Protein AF-A0A7S3RNH1-F1 (afdb_monomer)

Mean predicted aligned error: 10.29 Å

Structure (mmCIF, N/CA/C/O backbone):
data_AF-A0A7S3RNH1-F1
#
_entry.id   AF-A0A7S3RNH1-F1
#
loop_
_atom_site.group_PDB
_atom_site.id
_atom_site.type_symbol
_atom_site.label_atom_id
_atom_site.label_alt_id
_atom_site.label_comp_id
_atom_site.label_asym_id
_atom_site.label_entity_id
_atom_site.label_seq_id
_atom_site.pdbx_PDB_ins_code
_atom_site.Cartn_x
_atom_site.Cartn_y
_atom_site.Cartn_z
_atom_site.occupancy
_atom_site.B_iso_or_equiv
_atom_site.auth_seq_id
_atom_site.auth_comp_id
_atom_site.auth_asym_id
_atom_site.auth_atom_id
_atom_site.pdbx_PDB_model_num
ATOM 1 N N . ALA A 1 1 ? -15.243 2.888 -10.557 1.00 83.31 1 ALA A N 1
ATOM 2 C CA . ALA A 1 1 ? -14.063 2.000 -10.428 1.00 83.31 1 ALA A CA 1
ATOM 3 C C . ALA A 1 1 ? -13.113 2.098 -11.630 1.00 83.31 1 ALA A C 1
ATOM 5 O O . ALA A 1 1 ? -11.976 2.512 -11.441 1.00 83.31 1 ALA A O 1
ATOM 6 N N . LEU A 1 2 ? -13.559 1.794 -12.858 1.00 91.88 2 LEU A N 1
ATOM 7 C CA . LEU A 1 2 ? -12.705 1.802 -14.063 1.00 91.88 2 LEU A CA 1
ATOM 8 C C . LEU A 1 2 ? -12.010 3.148 -14.337 1.00 91.88 2 LEU A C 1
ATOM 10 O O . LEU A 1 2 ? -10.800 3.167 -14.525 1.00 91.88 2 LEU A O 1
ATOM 14 N N . ALA A 1 3 ? -12.739 4.269 -14.277 1.00 93.88 3 ALA A N 1
ATOM 15 C CA . ALA A 1 3 ? -12.164 5.601 -14.511 1.00 93.88 3 ALA A CA 1
ATOM 16 C C . ALA A 1 3 ? -11.023 5.945 -13.532 1.00 93.88 3 ALA A C 1
ATOM 18 O O . ALA A 1 3 ? -9.974 6.426 -13.947 1.00 93.88 3 ALA A O 1
ATOM 19 N N . ALA A 1 4 ? -11.189 5.626 -12.244 1.00 90.69 4 ALA A N 1
ATOM 20 C CA . ALA A 1 4 ? -10.158 5.853 -11.230 1.00 90.69 4 ALA A CA 1
ATOM 21 C C . ALA A 1 4 ? -8.907 4.992 -11.471 1.00 90.69 4 ALA A C 1
ATOM 23 O O . ALA A 1 4 ? -7.786 5.460 -11.300 1.00 90.69 4 ALA A O 1
ATOM 24 N N . ARG A 1 5 ? -9.081 3.735 -11.901 1.00 90.50 5 ARG A N 1
ATOM 25 C CA . ARG A 1 5 ? -7.961 2.847 -12.258 1.00 90.50 5 ARG A CA 1
ATOM 26 C C . ARG A 1 5 ? -7.246 3.311 -13.525 1.00 90.50 5 ARG A C 1
ATOM 28 O O . ARG A 1 5 ? -6.020 3.289 -13.560 1.00 90.50 5 ARG A O 1
ATOM 35 N N . ALA A 1 6 ? -7.992 3.777 -14.525 1.00 92.69 6 ALA A N 1
ATOM 36 C CA . ALA A 1 6 ? -7.418 4.355 -15.735 1.00 92.69 6 ALA A CA 1
ATOM 37 C C . ALA A 1 6 ? -6.560 5.583 -15.399 1.00 92.69 6 ALA A C 1
ATOM 39 O O . ALA A 1 6 ? -5.391 5.631 -15.783 1.00 92.69 6 ALA A O 1
ATOM 40 N N . LEU A 1 7 ? -7.092 6.513 -14.599 1.00 93.94 7 LEU A N 1
ATOM 41 C CA . LEU A 1 7 ? -6.356 7.694 -14.147 1.00 93.94 7 LEU A CA 1
ATOM 42 C C . LEU A 1 7 ? -5.090 7.316 -13.365 1.00 93.94 7 LEU A C 1
ATOM 44 O O . LEU A 1 7 ? -4.014 7.820 -13.673 1.00 93.94 7 LEU A O 1
ATOM 48 N N . GLN A 1 8 ? -5.193 6.372 -12.426 1.00 90.94 8 GLN A N 1
ATOM 49 C CA . GLN A 1 8 ? -4.045 5.900 -11.649 1.00 90.94 8 GLN A CA 1
ATOM 50 C C . GLN A 1 8 ? -2.964 5.258 -12.534 1.00 90.94 8 GLN A C 1
ATOM 52 O O . GLN A 1 8 ? -1.774 5.496 -12.342 1.00 90.94 8 GLN A O 1
ATOM 57 N N . SER A 1 9 ? -3.357 4.463 -13.533 1.00 89.69 9 SER A N 1
ATOM 58 C CA . SER A 1 9 ? -2.395 3.858 -14.463 1.00 89.69 9 SER A CA 1
ATOM 59 C C . SER A 1 9 ? -1.675 4.908 -15.318 1.00 89.69 9 SER A C 1
ATOM 61 O O . SER A 1 9 ? -0.465 4.808 -15.527 1.00 89.69 9 SER A O 1
ATOM 63 N N . ALA A 1 10 ? -2.389 5.954 -15.752 1.00 91.62 10 ALA A N 1
ATOM 64 C CA . ALA A 1 10 ? -1.807 7.073 -16.484 1.00 91.62 10 ALA A CA 1
ATOM 65 C C . ALA A 1 10 ? -0.836 7.877 -15.605 1.00 91.62 10 ALA A C 1
ATOM 67 O O . ALA A 1 10 ? 0.261 8.210 -16.054 1.00 91.62 10 ALA A O 1
ATOM 68 N N . GLN A 1 11 ? -1.204 8.121 -14.344 1.00 91.50 11 GLN A N 1
ATOM 69 C CA . GLN A 1 11 ? -0.341 8.752 -13.347 1.00 91.50 11 GLN A CA 1
ATOM 70 C C . GLN A 1 11 ? 0.971 7.970 -13.177 1.00 91.50 11 GLN A C 1
ATOM 72 O O . GLN A 1 11 ? 2.046 8.552 -13.297 1.00 91.50 11 GLN A O 1
ATOM 77 N N . PHE A 1 12 ? 0.914 6.646 -12.996 1.00 90.50 12 PHE A N 1
ATOM 78 C CA . PHE A 1 12 ? 2.125 5.831 -12.834 1.00 90.50 12 PHE A CA 1
ATOM 79 C C . PHE A 1 12 ? 3.042 5.861 -14.062 1.00 90.50 12 PHE A C 1
ATOM 81 O O . PHE A 1 12 ? 4.264 5.897 -13.905 1.00 90.50 12 PHE A O 1
ATOM 88 N N . ALA A 1 13 ? 2.480 5.873 -15.274 1.00 89.50 13 ALA A N 1
ATOM 89 C CA . ALA A 1 13 ? 3.262 5.996 -16.505 1.00 89.50 13 ALA A CA 1
ATOM 90 C C . ALA A 1 13 ? 3.926 7.381 -16.630 1.00 89.50 13 ALA A C 1
ATOM 92 O O . ALA A 1 13 ? 5.080 7.493 -17.054 1.00 89.50 13 ALA A O 1
ATOM 93 N N . PHE A 1 14 ? 3.214 8.440 -16.237 1.00 90.38 14 PHE A N 1
ATOM 94 C CA . PHE A 1 14 ? 3.744 9.800 -16.219 1.00 90.38 14 PHE A CA 1
ATOM 95 C C . PHE A 1 14 ? 4.872 9.952 -15.190 1.00 90.38 14 PHE A C 1
ATOM 97 O O . PHE A 1 14 ? 5.961 10.410 -15.537 1.00 90.38 14 PHE A O 1
ATOM 104 N N . GLU A 1 15 ? 4.653 9.504 -13.955 1.00 89.62 15 GLU A N 1
ATOM 105 C CA . GLU A 1 15 ? 5.660 9.512 -12.891 1.00 89.62 15 GLU A CA 1
ATOM 106 C C . GLU A 1 15 ? 6.911 8.734 -13.297 1.00 89.62 15 GLU A C 1
ATOM 108 O O . GLU A 1 15 ? 8.024 9.231 -13.138 1.00 89.62 15 GLU A O 1
ATOM 113 N N . GLU A 1 16 ? 6.748 7.541 -13.877 1.00 89.62 16 GLU A N 1
ATOM 114 C CA . GLU A 1 16 ? 7.873 6.751 -14.374 1.00 89.62 16 GLU A CA 1
ATOM 115 C C . GLU A 1 16 ? 8.703 7.551 -15.386 1.00 89.62 16 GLU A C 1
ATOM 117 O O . GLU A 1 16 ? 9.929 7.617 -15.266 1.00 89.62 16 GLU A O 1
ATOM 122 N N . ARG A 1 17 ? 8.050 8.196 -16.361 1.00 89.69 17 ARG A N 1
ATOM 123 C CA . ARG A 1 17 ? 8.731 9.002 -17.382 1.00 89.69 17 ARG A CA 1
ATOM 124 C C . ARG A 1 17 ? 9.494 10.178 -16.769 1.00 89.69 17 ARG A C 1
ATOM 126 O O . ARG A 1 17 ? 10.625 10.443 -17.173 1.00 89.69 17 ARG A O 1
ATOM 133 N N . TYR A 1 18 ? 8.898 10.885 -15.814 1.00 88.44 18 TYR A N 1
ATOM 134 C CA . TYR A 1 18 ? 9.500 12.074 -15.203 1.00 88.44 18 TYR A CA 1
ATOM 135 C C . TYR A 1 18 ? 10.620 11.728 -14.216 1.00 88.44 18 TYR A C 1
ATOM 137 O O . TYR A 1 18 ? 11.640 12.421 -14.189 1.00 88.44 18 TYR A O 1
ATOM 145 N N . MET A 1 19 ? 10.479 10.635 -13.461 1.00 88.81 19 MET A N 1
ATOM 146 C CA . MET A 1 19 ? 11.536 10.134 -12.581 1.00 88.81 19 MET A CA 1
ATOM 147 C C . MET A 1 19 ? 12.725 9.597 -13.385 1.00 88.81 19 MET A C 1
ATOM 149 O O . MET A 1 19 ? 13.868 9.894 -13.048 1.00 88.81 19 MET A O 1
ATOM 153 N N . LYS A 1 20 ? 12.485 8.882 -14.496 1.00 87.75 20 LYS A N 1
ATOM 154 C CA . LYS A 1 20 ? 13.560 8.451 -15.411 1.00 87.75 20 LYS A CA 1
ATOM 155 C C . LYS A 1 20 ? 14.275 9.625 -16.080 1.00 87.75 20 LYS A C 1
ATOM 157 O O . LYS A 1 20 ? 15.467 9.532 -16.344 1.00 87.75 20 LYS A O 1
ATOM 162 N N . ALA A 1 21 ? 13.575 10.737 -16.305 1.00 89.31 21 ALA A N 1
ATOM 163 C CA . ALA A 1 21 ? 14.164 11.988 -16.780 1.00 89.31 21 ALA A CA 1
ATOM 164 C C . ALA A 1 21 ? 14.925 12.772 -15.686 1.00 89.31 21 ALA A C 1
ATOM 166 O O . ALA A 1 21 ? 15.380 13.883 -15.947 1.00 89.31 21 ALA A O 1
ATOM 167 N N . GLY A 1 22 ? 15.041 12.236 -14.463 1.00 85.50 22 GLY A N 1
ATOM 168 C CA . GLY A 1 22 ? 15.803 12.844 -13.369 1.00 85.50 22 GLY A CA 1
ATOM 169 C C . GLY A 1 22 ? 15.158 14.086 -12.751 1.00 85.50 22 GLY A C 1
ATOM 170 O O . GLY A 1 22 ? 15.845 14.850 -12.080 1.00 85.50 22 GLY A O 1
ATOM 171 N N . ARG A 1 23 ? 13.856 14.322 -12.975 1.00 85.06 23 ARG A N 1
ATOM 172 C CA . ARG A 1 23 ? 13.195 15.565 -12.535 1.00 85.06 23 ARG A CA 1
ATOM 173 C C . ARG A 1 23 ? 12.891 15.588 -11.039 1.00 85.06 23 ARG A C 1
ATOM 175 O O . ARG A 1 23 ? 12.958 16.655 -10.441 1.00 85.06 23 ARG A O 1
ATOM 182 N N . PHE A 1 24 ? 12.588 14.434 -10.442 1.00 85.50 24 PHE A N 1
ATOM 183 C CA . PHE A 1 24 ? 12.253 14.304 -9.019 1.00 85.50 24 PHE A CA 1
ATOM 184 C C . PHE A 1 24 ? 12.765 12.972 -8.458 1.00 85.50 24 PHE A C 1
ATOM 186 O O . PHE A 1 24 ? 12.812 11.970 -9.175 1.00 85.50 24 PHE A O 1
ATOM 193 N N . SER A 1 25 ? 13.138 12.951 -7.174 1.00 88.94 25 SER A N 1
ATOM 194 C CA . SER A 1 25 ? 13.462 11.707 -6.465 1.00 88.94 25 SER A CA 1
ATOM 195 C C . SER A 1 25 ? 12.178 11.002 -5.997 1.00 88.94 25 SER A C 1
ATOM 197 O O . SER A 1 25 ? 11.199 11.686 -5.689 1.00 88.94 25 SER A O 1
ATOM 199 N N . PRO A 1 26 ? 12.166 9.658 -5.869 1.00 87.25 26 PRO A N 1
ATOM 200 C CA . PRO A 1 26 ? 10.986 8.922 -5.401 1.00 87.25 26 PRO A CA 1
ATOM 201 C C . PRO A 1 26 ? 10.448 9.412 -4.049 1.00 87.25 26 PRO A C 1
ATOM 203 O O . PRO A 1 26 ? 9.241 9.466 -3.844 1.00 87.25 26 PRO A O 1
ATOM 206 N N . LEU A 1 27 ? 11.341 9.804 -3.133 1.00 90.50 27 LEU A N 1
ATOM 207 C CA . LEU A 1 27 ? 10.959 10.291 -1.806 1.00 90.50 27 LEU A CA 1
ATOM 208 C C . LEU A 1 27 ? 10.346 11.701 -1.852 1.00 90.50 27 LEU A C 1
ATOM 210 O O . LEU A 1 27 ? 9.390 11.977 -1.134 1.00 90.50 27 LEU A O 1
ATOM 214 N N . LEU A 1 28 ? 10.879 12.589 -2.698 1.00 91.25 28 LEU A N 1
ATOM 215 C CA . LEU A 1 28 ? 10.324 13.933 -2.868 1.00 91.25 28 LEU A CA 1
ATOM 216 C C . LEU A 1 28 ? 8.949 13.877 -3.542 1.00 91.25 28 LEU A C 1
ATOM 218 O O . LEU A 1 28 ? 8.032 14.564 -3.101 1.00 91.25 28 LEU A O 1
ATOM 222 N N . GLN A 1 29 ? 8.807 13.038 -4.572 1.00 90.88 29 GLN A N 1
ATOM 223 C CA . GLN A 1 29 ? 7.555 12.853 -5.304 1.00 90.88 29 GLN A CA 1
ATOM 224 C C . GLN A 1 29 ? 6.435 12.377 -4.371 1.00 90.88 29 GLN A C 1
ATOM 226 O O . GLN A 1 29 ? 5.415 13.051 -4.246 1.00 90.88 29 GLN A O 1
ATOM 231 N N . VAL A 1 30 ? 6.654 11.268 -3.652 1.00 91.38 30 VAL A N 1
ATOM 232 C CA . VAL A 1 30 ? 5.641 10.714 -2.740 1.00 91.38 30 VAL A CA 1
ATOM 233 C C . VAL A 1 30 ? 5.310 11.666 -1.589 1.00 91.38 30 VAL A C 1
ATOM 235 O O . VAL A 1 30 ? 4.165 11.734 -1.153 1.00 91.38 30 VAL A O 1
ATOM 238 N N . GLY A 1 31 ? 6.300 12.417 -1.093 1.00 91.62 31 GLY A N 1
ATOM 239 C CA . GLY A 1 31 ? 6.088 13.394 -0.029 1.00 91.62 31 GLY A CA 1
ATOM 240 C C . GLY A 1 31 ? 5.219 14.563 -0.489 1.00 91.62 31 GLY A C 1
ATOM 241 O O . GLY A 1 31 ? 4.309 14.969 0.230 1.00 91.62 31 GLY A O 1
ATOM 242 N N . ALA A 1 32 ? 5.467 15.076 -1.698 1.00 92.25 32 ALA A N 1
ATOM 243 C CA . ALA A 1 32 ? 4.670 16.149 -2.284 1.00 92.25 32 ALA A CA 1
ATOM 244 C C . ALA A 1 32 ? 3.230 15.697 -2.575 1.00 92.25 32 ALA A C 1
ATOM 246 O O . ALA A 1 32 ? 2.292 16.407 -2.218 1.00 92.25 32 ALA A O 1
ATOM 247 N N . GLU A 1 33 ? 3.053 14.509 -3.159 1.00 92.31 33 GLU A N 1
ATOM 248 C CA . GLU A 1 33 ? 1.733 13.905 -3.383 1.00 92.31 33 GLU A CA 1
ATOM 249 C C . GLU A 1 33 ? 0.978 13.733 -2.067 1.00 92.31 33 GLU A C 1
ATOM 251 O O . GLU A 1 33 ? -0.106 14.290 -1.912 1.00 92.31 33 GLU A O 1
ATOM 256 N N . GLY A 1 34 ? 1.593 13.077 -1.079 1.00 92.31 34 GLY A N 1
ATOM 257 C CA . GLY A 1 34 ? 0.969 12.856 0.221 1.00 92.31 34 GLY A CA 1
ATOM 258 C C . GLY A 1 34 ? 0.598 14.157 0.936 1.00 92.31 34 GLY A C 1
ATOM 259 O O . GLY A 1 34 ? -0.450 14.223 1.578 1.00 92.31 34 GLY A O 1
ATOM 260 N N . ALA A 1 35 ? 1.403 15.216 0.804 1.00 94.12 35 ALA A N 1
ATOM 261 C CA . ALA A 1 35 ? 1.098 16.523 1.383 1.00 94.12 35 ALA A CA 1
ATOM 262 C C . ALA A 1 35 ? -0.101 17.200 0.697 1.00 94.12 35 ALA A C 1
ATOM 264 O O . ALA A 1 35 ? -0.998 17.695 1.382 1.00 94.12 35 ALA A O 1
ATOM 265 N N . ILE A 1 36 ? -0.140 17.198 -0.639 1.00 95.19 36 ILE A N 1
ATOM 266 C CA . ILE A 1 36 ? -1.247 17.776 -1.413 1.00 95.19 36 ILE A CA 1
ATOM 267 C C . ILE A 1 36 ? -2.536 16.987 -1.166 1.00 95.19 36 ILE A C 1
ATOM 269 O O . ILE A 1 36 ? -3.573 17.584 -0.892 1.00 95.19 36 ILE A O 1
ATOM 273 N N . GLU A 1 37 ? -2.476 15.657 -1.203 1.00 93.69 37 GLU A N 1
ATOM 274 C CA . GLU A 1 37 ? -3.615 14.777 -0.933 1.00 93.69 37 GLU A CA 1
ATOM 275 C C . GLU A 1 37 ? -4.140 14.960 0.491 1.00 93.69 37 GLU A C 1
ATOM 277 O O . GLU A 1 37 ? -5.347 15.083 0.688 1.00 93.69 37 GLU A O 1
ATOM 282 N N . SER A 1 38 ? -3.251 15.063 1.482 1.00 93.75 38 SER A N 1
ATOM 283 C CA . SER A 1 38 ? -3.648 15.339 2.867 1.00 93.75 38 SER A CA 1
ATOM 284 C C . SER A 1 38 ? -4.323 16.705 2.997 1.00 93.75 38 SER A C 1
ATOM 286 O O . SER A 1 38 ? -5.338 16.819 3.683 1.00 93.75 38 SER A O 1
ATOM 288 N N . ALA A 1 39 ? -3.810 17.733 2.313 1.00 96.25 39 ALA A N 1
ATOM 289 C CA . ALA A 1 39 ? -4.419 19.060 2.299 1.00 96.25 39 ALA A CA 1
ATOM 290 C C . ALA A 1 39 ? -5.804 19.048 1.631 1.00 96.25 39 ALA A C 1
ATOM 292 O O . ALA A 1 39 ? -6.745 19.632 2.164 1.00 96.25 39 ALA A O 1
ATOM 293 N N . LEU A 1 40 ? -5.956 18.343 0.506 1.00 95.69 40 LEU A N 1
ATOM 294 C CA . LEU A 1 40 ? -7.244 18.163 -0.170 1.00 95.69 40 LEU A CA 1
ATOM 295 C C . LEU A 1 40 ? -8.234 17.384 0.704 1.00 95.69 40 LEU A C 1
ATOM 297 O O . LEU A 1 40 ? -9.396 17.773 0.816 1.00 95.69 40 LEU A O 1
ATOM 301 N N . CYS A 1 41 ? -7.781 16.326 1.375 1.00 94.44 41 CYS A N 1
ATOM 302 C CA . CYS A 1 41 ? -8.604 15.588 2.326 1.00 94.44 41 CYS A CA 1
ATOM 303 C C . CYS A 1 41 ? -9.067 16.486 3.479 1.00 94.44 41 CYS A C 1
ATOM 305 O O . CYS A 1 41 ? -10.257 16.512 3.788 1.00 94.44 41 CYS A O 1
ATOM 307 N N . ALA A 1 42 ? -8.161 17.268 4.068 1.00 93.75 42 ALA A N 1
ATOM 308 C CA . ALA A 1 42 ? -8.472 18.157 5.183 1.00 93.75 42 ALA A CA 1
ATOM 309 C C . ALA A 1 42 ? -9.393 19.325 4.797 1.00 93.75 42 ALA A C 1
ATOM 311 O O . ALA A 1 42 ? -10.283 19.678 5.566 1.00 93.75 42 ALA A O 1
ATOM 312 N N . ALA A 1 43 ? -9.193 19.923 3.620 1.00 94.88 43 ALA A N 1
ATOM 313 C CA . ALA A 1 43 ? -9.910 21.125 3.198 1.00 94.88 43 ALA A CA 1
ATOM 314 C C . ALA A 1 43 ? -11.225 20.840 2.458 1.00 94.88 43 ALA A C 1
ATOM 316 O O . ALA A 1 43 ? -12.115 21.688 2.465 1.00 94.88 43 ALA A O 1
ATOM 317 N N . LEU A 1 44 ? -11.351 19.682 1.803 1.00 95.31 44 LEU A N 1
ATOM 318 C CA . LEU A 1 44 ? -12.502 19.363 0.956 1.00 95.31 44 LEU A CA 1
ATOM 319 C C . LEU A 1 44 ? -13.250 18.120 1.431 1.00 95.31 44 LEU A C 1
ATOM 321 O O . LEU A 1 44 ? -14.452 18.192 1.674 1.00 95.31 44 LEU A O 1
ATOM 325 N N . VAL A 1 45 ? -12.557 16.987 1.571 1.00 94.00 45 VAL A N 1
ATOM 326 C CA . VAL A 1 45 ? -13.217 15.696 1.833 1.00 94.00 45 VAL A CA 1
ATOM 327 C C . VAL A 1 45 ? -13.817 15.651 3.236 1.00 94.00 45 VAL A C 1
ATOM 329 O O . VAL A 1 45 ? -14.996 15.335 3.372 1.00 94.00 45 VAL A O 1
ATOM 332 N N . LEU A 1 46 ? -13.045 16.001 4.268 1.00 92.94 46 LEU A N 1
ATOM 333 C CA . LEU A 1 46 ? -13.518 15.955 5.653 1.00 92.94 46 LEU A CA 1
ATOM 334 C C . LEU A 1 46 ? -14.660 16.953 5.922 1.00 92.94 46 LEU A C 1
ATOM 336 O O . LEU A 1 46 ? -15.668 16.534 6.490 1.00 92.94 46 LEU A O 1
ATOM 340 N N . PRO A 1 47 ? -14.599 18.227 5.481 1.00 91.94 47 PRO A N 1
ATOM 341 C CA . PRO A 1 47 ? -15.723 19.149 5.639 1.00 91.94 47 PRO A CA 1
ATOM 342 C C . PRO A 1 47 ? -16.980 18.687 4.902 1.00 91.94 47 PRO A C 1
ATOM 344 O O . PRO A 1 47 ? -18.083 18.811 5.430 1.00 91.94 47 PRO A O 1
ATOM 347 N N . LEU A 1 48 ? -16.826 18.123 3.700 1.00 93.44 48 LEU A N 1
ATOM 348 C CA . LEU A 1 48 ? -17.951 17.591 2.941 1.00 93.44 48 LEU A CA 1
ATOM 349 C C . LEU A 1 48 ? -18.585 16.384 3.647 1.00 93.44 48 LEU A C 1
ATOM 351 O O . LEU A 1 48 ? -19.805 16.335 3.786 1.00 93.44 48 LEU A O 1
ATOM 355 N N . ALA A 1 49 ? -17.772 15.445 4.139 1.00 92.06 49 ALA A N 1
ATOM 356 C CA . ALA A 1 49 ? -18.245 14.288 4.902 1.00 92.06 49 ALA A CA 1
ATOM 357 C C . ALA A 1 49 ? -18.952 14.703 6.206 1.00 92.06 49 ALA A C 1
ATOM 359 O O . ALA A 1 49 ? -19.938 14.091 6.611 1.00 92.06 49 ALA A O 1
ATOM 360 N N . HIS A 1 50 ? -18.506 15.793 6.825 1.00 90.94 50 HIS A N 1
ATOM 361 C CA . HIS A 1 50 ? -19.138 16.344 8.016 1.00 90.94 50 HIS A CA 1
ATOM 362 C C . HIS A 1 50 ? -20.486 17.031 7.741 1.00 90.94 50 HIS A C 1
ATOM 364 O O . HIS A 1 50 ? -21.368 17.050 8.600 1.00 90.94 50 HIS A O 1
AT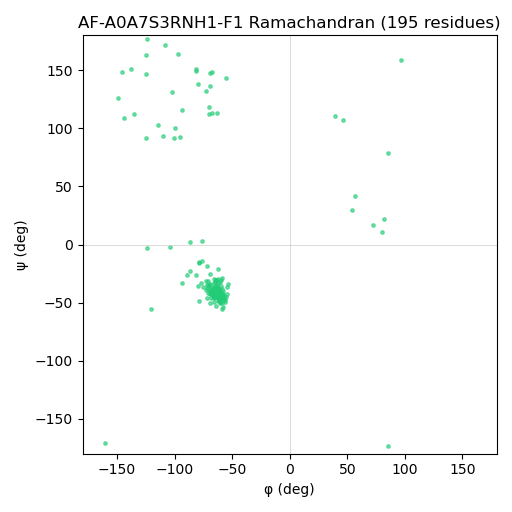OM 370 N N . ALA A 1 51 ? -20.648 17.629 6.558 1.00 90.25 51 ALA A N 1
ATOM 371 C CA . ALA A 1 51 ? -21.868 18.334 6.167 1.00 90.25 51 ALA A CA 1
ATOM 372 C C . ALA A 1 51 ? -22.972 17.395 5.653 1.00 90.25 51 ALA A C 1
ATOM 374 O O . ALA A 1 51 ? -24.153 17.735 5.725 1.00 90.25 51 ALA A O 1
ATOM 375 N N . LEU A 1 52 ? -22.598 16.234 5.111 1.00 91.62 52 LEU A N 1
ATOM 376 C CA . LEU A 1 52 ? -23.544 15.269 4.560 1.00 91.62 52 LEU A CA 1
ATOM 377 C C . LEU A 1 52 ? -24.199 14.429 5.665 1.00 91.62 52 LEU A C 1
ATOM 379 O O . LEU A 1 52 ? -23.499 13.975 6.570 1.00 91.62 52 LEU A O 1
ATOM 383 N N . PRO A 1 53 ? -25.518 14.169 5.579 1.00 90.94 53 PRO A N 1
ATOM 384 C CA . PRO A 1 53 ? -26.206 13.330 6.547 1.00 90.94 53 PRO A CA 1
ATOM 385 C C . PRO A 1 53 ? -25.769 11.869 6.415 1.00 90.94 53 PRO A C 1
ATOM 387 O O . PRO A 1 53 ? -25.672 11.337 5.308 1.00 90.94 53 PRO A O 1
ATOM 390 N N . GLY A 1 54 ? -25.535 11.210 7.546 1.00 88.75 54 GLY A N 1
ATOM 391 C CA . GLY A 1 54 ? -25.081 9.821 7.579 1.00 88.75 54 GLY A CA 1
ATOM 392 C C . GLY A 1 54 ? -25.327 9.131 8.918 1.00 88.75 54 GLY A C 1
ATOM 393 O O . GLY A 1 54 ? -26.047 9.638 9.780 1.00 88.75 54 GLY A O 1
ATOM 394 N N . SER A 1 55 ? -24.764 7.932 9.059 1.00 83.75 55 SER A N 1
ATOM 395 C CA . SER A 1 55 ? -24.991 7.040 10.200 1.00 83.75 55 SER A CA 1
ATOM 396 C C . SER A 1 55 ? -24.198 7.401 11.456 1.00 83.75 55 SER A C 1
ATOM 398 O O . SER A 1 55 ? -24.523 6.892 12.525 1.00 83.75 55 SER A O 1
ATOM 400 N N . ASP A 1 56 ? -23.179 8.255 11.351 1.00 79.94 56 ASP A N 1
ATOM 401 C CA . ASP A 1 56 ? -22.322 8.642 12.470 1.00 79.94 56 ASP A CA 1
ATOM 402 C C . ASP A 1 56 ? -22.753 10.006 13.024 1.00 79.94 56 ASP A C 1
ATOM 404 O O . ASP A 1 56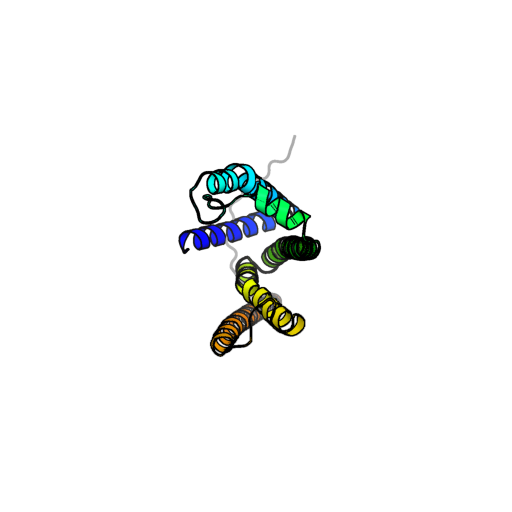 ? -22.487 11.049 12.436 1.00 79.94 56 ASP A O 1
ATOM 408 N N . HIS A 1 57 ? -23.504 10.010 14.130 1.00 81.44 57 HIS A N 1
ATOM 409 C CA . HIS A 1 57 ? -24.051 11.230 14.749 1.00 81.44 57 HIS A CA 1
ATOM 410 C C . HIS A 1 57 ? -24.878 12.119 13.794 1.00 81.44 57 HIS A C 1
ATOM 412 O O . HIS A 1 57 ? -24.949 13.338 13.950 1.00 81.44 57 HIS A O 1
ATOM 418 N N . GLY A 1 58 ? -25.529 11.507 12.800 1.00 82.81 58 GLY A N 1
ATOM 419 C CA . GLY A 1 58 ? -26.279 12.225 11.769 1.00 82.81 58 GLY A CA 1
ATOM 420 C C . GLY A 1 58 ? -25.401 12.798 10.656 1.00 82.81 58 GLY A C 1
ATOM 421 O O . GLY A 1 58 ? -25.900 13.571 9.843 1.00 82.81 58 GLY A O 1
ATOM 422 N N . ARG A 1 59 ? -24.120 12.417 10.598 1.00 87.69 59 ARG A N 1
ATOM 423 C CA . ARG A 1 59 ? -23.122 12.814 9.599 1.00 87.69 59 ARG A CA 1
ATOM 424 C C . ARG A 1 59 ? -22.505 11.587 8.936 1.00 87.69 59 ARG A C 1
ATOM 426 O O . ARG A 1 59 ? -22.639 10.467 9.430 1.00 87.69 59 ARG A O 1
ATOM 433 N N . VAL A 1 60 ? -21.855 11.779 7.790 1.00 90.12 60 VAL A N 1
ATOM 434 C CA . VAL A 1 60 ? -21.071 10.701 7.166 1.00 90.12 60 VAL A CA 1
ATOM 435 C C . VAL A 1 60 ? -19.796 10.432 7.966 1.00 90.12 60 VAL A C 1
ATOM 437 O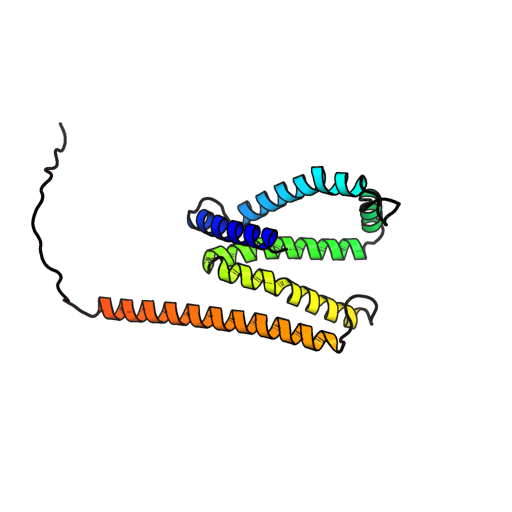 O . VAL A 1 60 ? -19.434 9.272 8.114 1.00 90.12 60 VAL A O 1
ATOM 440 N N . GLU A 1 61 ? -19.158 11.475 8.504 1.00 90.00 61 GLU A N 1
ATOM 441 C CA . GLU A 1 61 ? -17.986 11.357 9.381 1.00 90.00 61 GLU A CA 1
ATOM 442 C C . GLU A 1 61 ? -17.949 12.510 10.398 1.00 90.00 61 GLU A C 1
ATOM 444 O O . GLU A 1 61 ? -17.943 13.692 10.018 1.00 90.00 61 GLU A O 1
ATOM 449 N N . ASP A 1 62 ? -17.860 12.190 11.693 1.00 89.75 62 ASP A N 1
ATOM 450 C CA . ASP A 1 62 ? -17.511 13.165 12.728 1.00 89.75 62 ASP A CA 1
ATOM 451 C C . ASP A 1 62 ? -16.035 13.050 13.136 1.00 89.75 62 ASP A C 1
ATOM 453 O O . ASP A 1 62 ? -15.651 12.359 14.081 1.00 89.75 62 ASP A O 1
ATOM 457 N N . VAL A 1 63 ? -15.190 13.826 12.452 1.00 87.81 63 VAL A N 1
ATOM 458 C CA . VAL A 1 63 ? -13.742 13.887 12.714 1.00 87.81 63 VAL A CA 1
ATOM 459 C C . VAL A 1 63 ? -13.432 14.202 14.184 1.00 87.81 63 VAL A C 1
ATOM 461 O O . VAL A 1 63 ? -12.445 13.710 14.733 1.00 87.81 63 VAL A O 1
ATOM 464 N N . GLY A 1 64 ? -14.265 15.010 14.847 1.00 88.75 64 GLY A N 1
ATOM 465 C CA . GLY A 1 64 ? -14.073 15.362 16.250 1.00 88.75 64 GLY A CA 1
ATOM 466 C C . GLY A 1 64 ? -14.312 14.180 17.188 1.00 88.75 64 GLY A C 1
ATOM 467 O O . GLY A 1 64 ? -13.646 14.067 18.219 1.00 88.75 64 GLY A O 1
ATOM 468 N N . ASP A 1 65 ? -15.243 13.288 16.857 1.00 90.00 65 ASP A N 1
ATOM 469 C CA . ASP A 1 65 ? -15.423 12.028 17.578 1.00 90.00 65 ASP A CA 1
ATOM 470 C C . ASP A 1 65 ? -14.298 11.030 17.295 1.00 90.00 65 ASP A C 1
ATOM 472 O O . ASP A 1 65 ? -13.689 10.515 18.238 1.00 90.00 65 ASP A O 1
ATOM 476 N N . THR A 1 66 ? -13.921 10.861 16.028 1.00 89.81 66 THR A N 1
ATOM 477 C CA . THR A 1 66 ? -12.820 9.981 15.614 1.00 89.81 66 THR A CA 1
ATOM 478 C C . THR A 1 66 ? -11.509 10.339 16.328 1.00 89.81 66 THR A C 1
ATOM 480 O O . THR A 1 66 ? -10.836 9.469 16.890 1.00 89.81 66 THR A O 1
ATOM 483 N N . LEU A 1 67 ? -11.168 11.631 16.412 1.00 90.94 67 LEU A N 1
ATOM 484 C CA . LEU A 1 67 ? -9.978 12.100 17.132 1.00 90.94 67 LEU A CA 1
ATOM 485 C C . LEU A 1 67 ? -10.066 11.866 18.649 1.00 90.94 67 LEU A C 1
ATOM 487 O O . LEU A 1 67 ? -9.068 11.492 19.273 1.00 90.94 67 LEU A O 1
ATOM 491 N N . ARG A 1 68 ? -11.249 12.031 19.257 1.00 92.62 68 ARG A N 1
ATOM 492 C CA . ARG A 1 68 ? -11.462 11.715 20.682 1.00 92.62 68 ARG A CA 1
ATOM 493 C C . ARG A 1 68 ? -11.311 10.218 20.945 1.00 92.62 68 ARG A C 1
ATOM 495 O O . ARG A 1 68 ? -10.685 9.838 21.934 1.00 92.62 68 ARG A O 1
ATOM 502 N N . SER A 1 69 ? -11.829 9.375 20.060 1.00 89.19 69 SER A N 1
ATOM 503 C CA . SER A 1 69 ? -11.694 7.918 20.134 1.00 89.19 69 SER A CA 1
ATOM 504 C C . SER A 1 69 ? -10.233 7.476 20.011 1.00 89.19 69 SER A C 1
ATOM 506 O O . SER A 1 69 ? -9.768 6.649 20.803 1.00 89.19 69 SER A O 1
ATOM 508 N N . LEU A 1 70 ? -9.473 8.100 19.106 1.00 92.38 70 LEU A N 1
ATOM 509 C CA . LEU A 1 70 ? -8.041 7.845 18.945 1.00 92.38 70 LEU A CA 1
ATOM 510 C C . LEU A 1 70 ? -7.235 8.248 20.190 1.00 92.38 70 LEU A C 1
ATOM 512 O O . LEU A 1 70 ? -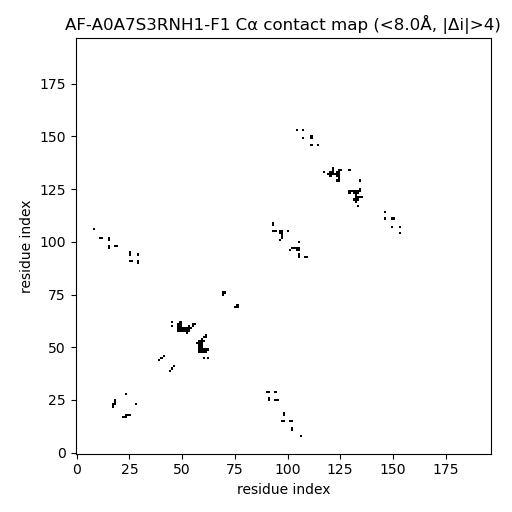6.372 7.494 20.636 1.00 92.38 70 LEU A O 1
ATOM 516 N N . GLY A 1 71 ? -7.551 9.400 20.793 1.00 91.56 71 GLY A N 1
ATOM 517 C CA . GLY A 1 71 ? -6.880 9.887 22.002 1.00 91.56 71 GLY A CA 1
ATOM 518 C C . GLY A 1 71 ? -7.180 9.073 23.267 1.00 91.56 71 GLY A C 1
ATOM 519 O O . GLY A 1 71 ? -6.370 9.053 24.191 1.00 91.56 71 GLY A O 1
ATOM 520 N N . ARG A 1 72 ? -8.326 8.381 23.328 1.00 94.19 72 ARG A N 1
ATOM 521 C CA . ARG A 1 72 ? -8.736 7.587 24.503 1.00 94.19 72 ARG A CA 1
ATOM 522 C C . ARG A 1 72 ? -8.196 6.161 24.500 1.00 94.19 72 ARG A C 1
ATOM 524 O O . ARG A 1 72 ? -8.114 5.555 25.566 1.00 94.19 72 ARG A O 1
ATOM 531 N N . SER A 1 73 ? -7.849 5.615 23.335 1.00 93.44 73 SER A N 1
ATOM 532 C CA . SER A 1 73 ? -7.400 4.228 23.204 1.00 93.44 73 SER A CA 1
ATOM 533 C C . SER A 1 73 ? -5.939 4.157 22.751 1.00 93.44 73 SER A C 1
ATOM 535 O O . SER A 1 73 ? -5.658 4.306 21.558 1.00 93.44 73 SER A O 1
ATOM 537 N N . PRO A 1 74 ? -4.987 3.872 23.663 1.00 90.94 74 PRO A N 1
ATOM 538 C CA . PRO A 1 74 ? -3.573 3.767 23.300 1.00 90.94 74 PRO A CA 1
ATOM 539 C C . PRO A 1 74 ? -3.322 2.630 22.301 1.00 90.94 74 PRO A C 1
ATOM 541 O O . PRO A 1 74 ? -2.440 2.736 21.455 1.00 90.94 74 PRO A O 1
ATOM 544 N N . THR A 1 75 ? -4.132 1.567 22.347 1.00 89.56 75 THR A N 1
ATOM 545 C CA . THR A 1 75 ? -4.075 0.469 21.376 1.00 89.56 75 THR A CA 1
ATOM 546 C C . THR A 1 75 ? -4.473 0.931 19.976 1.00 89.56 75 THR A C 1
ATOM 548 O O . THR A 1 75 ? -3.769 0.613 19.024 1.00 89.56 75 THR A O 1
ATOM 551 N N . LEU A 1 76 ? -5.556 1.709 19.834 1.00 89.56 76 LEU A N 1
ATOM 552 C CA . LEU A 1 76 ? -5.949 2.248 18.525 1.00 89.56 76 LEU A CA 1
ATOM 553 C C . LEU A 1 76 ? -4.895 3.221 17.993 1.00 89.56 76 LEU A C 1
ATOM 555 O O . LEU A 1 76 ? -4.528 3.135 16.826 1.00 89.56 76 LEU A O 1
ATOM 559 N N . CYS A 1 77 ? -4.356 4.085 18.854 1.00 93.62 77 CYS A N 1
ATOM 560 C CA . CYS A 1 77 ? -3.282 5.003 18.482 1.00 93.62 77 CYS A CA 1
ATOM 561 C C . CYS A 1 77 ? -2.041 4.253 17.970 1.00 93.62 77 CYS A C 1
ATOM 563 O O . CYS A 1 77 ? -1.515 4.581 16.906 1.00 93.62 77 CYS A O 1
ATOM 565 N N . ALA A 1 78 ? -1.623 3.188 18.663 1.00 92.62 78 ALA A N 1
ATOM 566 C CA . ALA A 1 78 ? -0.509 2.350 18.227 1.00 92.62 78 ALA A CA 1
ATOM 567 C C . ALA A 1 78 ? -0.785 1.664 16.877 1.00 92.62 78 ALA A C 1
ATOM 569 O O . ALA A 1 78 ? 0.069 1.700 15.993 1.00 92.62 78 ALA A O 1
ATOM 570 N N . LEU A 1 79 ? -1.975 1.083 16.686 1.00 90.00 79 LEU A N 1
ATOM 571 C CA . LEU A 1 79 ? -2.352 0.422 15.429 1.00 90.00 79 LEU A CA 1
ATOM 572 C C . LEU A 1 79 ? -2.387 1.403 14.250 1.00 90.00 79 LEU A C 1
ATOM 574 O O . LEU A 1 79 ? -1.832 1.111 13.191 1.00 90.00 79 LEU A O 1
ATOM 578 N N . VAL A 1 80 ? -2.976 2.586 14.442 1.00 92.88 80 VAL A N 1
ATOM 579 C CA . VAL A 1 80 ? -3.000 3.650 13.427 1.00 92.88 80 VAL A CA 1
ATOM 580 C C . VAL A 1 80 ? -1.585 4.139 13.118 1.00 92.88 80 VAL A C 1
ATOM 582 O O . VAL A 1 80 ? -1.246 4.301 11.948 1.00 92.88 80 VAL A O 1
ATOM 585 N N . GLY A 1 81 ? -0.735 4.31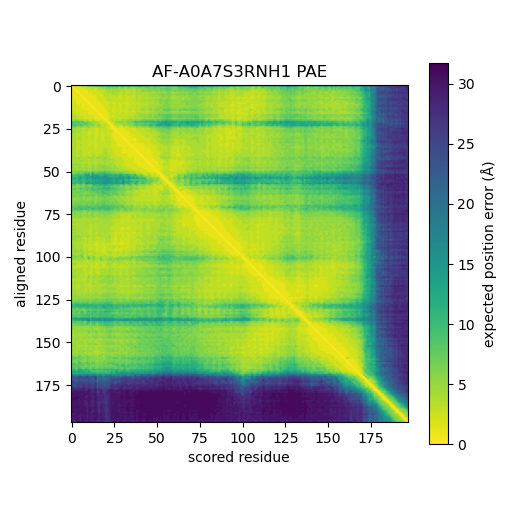2 14.134 1.00 94.56 81 GLY A N 1
ATOM 586 C CA . GLY A 1 81 ? 0.664 4.703 13.954 1.00 94.56 81 GLY A CA 1
ATOM 587 C C . GLY A 1 81 ? 1.477 3.673 13.164 1.00 94.56 81 GLY A C 1
ATOM 588 O O . GLY A 1 81 ? 2.197 4.040 12.236 1.00 94.56 81 GLY A O 1
ATOM 589 N N . VAL A 1 82 ? 1.323 2.381 13.473 1.00 92.88 82 VAL A N 1
ATOM 590 C CA . VAL A 1 82 ? 1.962 1.284 12.723 1.00 92.88 82 VAL A CA 1
ATOM 591 C C . VAL A 1 82 ? 1.465 1.247 11.281 1.00 92.88 82 VAL A C 1
ATOM 593 O O . VAL A 1 82 ? 2.275 1.114 10.361 1.00 92.88 82 VAL A O 1
ATOM 596 N N . ASN A 1 83 ? 0.158 1.403 11.060 1.00 90.94 83 ASN A N 1
ATOM 597 C CA . ASN A 1 83 ? -0.410 1.474 9.716 1.00 90.94 83 ASN A CA 1
ATOM 598 C C . ASN A 1 83 ? 0.159 2.664 8.928 1.00 90.94 83 ASN A C 1
ATOM 600 O O . ASN A 1 83 ? 0.623 2.500 7.801 1.00 90.94 83 ASN A O 1
ATOM 604 N N . TRP A 1 84 ? 0.200 3.849 9.539 1.00 93.25 84 TRP A N 1
ATOM 605 C CA . TRP A 1 84 ? 0.743 5.052 8.913 1.00 93.25 84 TRP A CA 1
ATOM 606 C C . TRP A 1 84 ? 2.222 4.890 8.546 1.00 93.25 84 TRP A C 1
ATOM 608 O O . TRP A 1 84 ? 2.605 5.170 7.412 1.00 93.25 84 TRP A O 1
ATOM 618 N N . LEU A 1 85 ? 3.040 4.349 9.455 1.00 93.88 85 LEU A N 1
ATOM 619 C CA . LEU A 1 85 ? 4.453 4.071 9.191 1.00 93.88 85 LEU A CA 1
ATOM 620 C C . LEU A 1 85 ? 4.635 3.032 8.076 1.00 93.88 85 LEU A C 1
ATOM 622 O O . LEU A 1 85 ? 5.510 3.182 7.224 1.00 93.88 85 LEU A O 1
ATOM 626 N N . SER A 1 86 ? 3.785 2.003 8.051 1.00 91.88 86 SER A N 1
ATOM 627 C CA . SER A 1 86 ? 3.802 0.973 7.009 1.00 91.88 86 SER A CA 1
ATOM 628 C C . SER A 1 86 ? 3.526 1.576 5.633 1.00 91.88 86 SER A C 1
ATOM 630 O O . SER A 1 86 ? 4.256 1.293 4.684 1.00 91.88 86 SER A O 1
ATOM 632 N N . LEU A 1 87 ? 2.522 2.450 5.519 1.00 89.94 87 LEU A N 1
ATOM 633 C CA . LEU A 1 87 ? 2.210 3.160 4.276 1.00 89.94 87 LEU A CA 1
ATOM 634 C C . LEU A 1 87 ? 3.323 4.140 3.882 1.00 89.94 87 LEU A C 1
ATOM 636 O O . LEU A 1 87 ? 3.748 4.148 2.726 1.00 89.94 87 LEU A O 1
ATOM 640 N N . ALA A 1 88 ? 3.853 4.900 4.842 1.00 90.50 88 ALA A N 1
ATOM 641 C CA . ALA A 1 88 ? 4.956 5.831 4.619 1.00 90.50 88 ALA A CA 1
ATOM 642 C C . ALA A 1 88 ? 6.229 5.128 4.117 1.00 90.50 88 ALA A C 1
ATOM 644 O O . ALA A 1 88 ? 6.965 5.703 3.319 1.00 90.50 88 ALA A O 1
ATOM 645 N N . ALA A 1 89 ? 6.479 3.883 4.536 1.00 90.00 89 ALA A N 1
ATOM 646 C CA . ALA A 1 89 ? 7.573 3.067 4.017 1.00 90.00 89 ALA A CA 1
ATOM 647 C C . ALA A 1 89 ? 7.237 2.445 2.650 1.00 90.00 89 ALA A C 1
ATOM 649 O O . ALA A 1 89 ? 8.025 2.538 1.709 1.00 90.00 89 ALA A O 1
ATOM 650 N N . LEU A 1 90 ? 6.063 1.824 2.507 1.00 88.94 90 LEU A N 1
ATOM 651 C CA . LEU A 1 90 ? 5.680 1.108 1.285 1.00 88.94 90 LEU A CA 1
ATOM 652 C C . LEU A 1 90 ? 5.593 2.021 0.059 1.00 88.94 90 LEU A C 1
ATOM 654 O O . LEU A 1 90 ? 5.990 1.603 -1.027 1.00 88.94 90 LEU A O 1
ATOM 658 N N . ASN A 1 91 ? 5.111 3.254 0.210 1.00 89.69 91 ASN A N 1
ATOM 659 C CA . ASN A 1 91 ? 4.886 4.152 -0.923 1.00 89.69 91 ASN A CA 1
ATOM 660 C C . ASN A 1 91 ? 6.188 4.546 -1.669 1.00 89.69 91 ASN A C 1
ATOM 662 O O . ASN A 1 91 ? 6.272 4.295 -2.877 1.00 89.69 91 ASN A O 1
ATOM 666 N N . PRO A 1 92 ? 7.251 5.069 -1.016 1.00 90.62 92 PRO A N 1
ATOM 667 C CA . PRO A 1 92 ? 8.526 5.335 -1.688 1.00 90.62 92 PRO A CA 1
ATOM 668 C C . PRO A 1 92 ? 9.221 4.059 -2.182 1.00 90.62 92 PRO A C 1
ATOM 670 O O . PRO A 1 92 ? 9.892 4.092 -3.220 1.00 90.62 92 PRO A O 1
ATOM 673 N N . LEU A 1 93 ? 9.066 2.922 -1.486 1.00 90.50 93 LEU A N 1
ATOM 674 C CA . LEU A 1 93 ? 9.603 1.637 -1.950 1.00 90.50 93 LEU A CA 1
ATOM 675 C C . LEU A 1 93 ? 8.940 1.200 -3.265 1.00 90.50 93 LEU A C 1
ATOM 677 O O . LEU A 1 93 ? 9.636 0.831 -4.211 1.00 90.50 93 LEU A O 1
ATOM 681 N N . SER A 1 94 ? 7.615 1.306 -3.353 1.00 88.06 94 SER A N 1
ATOM 682 C CA . SER A 1 94 ? 6.833 0.986 -4.551 1.00 88.06 94 SER A CA 1
ATOM 683 C C . SER A 1 94 ? 7.203 1.885 -5.738 1.00 88.06 94 SER A C 1
ATOM 685 O O . SER A 1 94 ? 7.476 1.393 -6.839 1.00 88.06 94 SER A O 1
ATOM 687 N N . MET A 1 95 ? 7.351 3.198 -5.513 1.00 88.75 95 MET A N 1
ATOM 688 C CA . MET A 1 95 ? 7.881 4.119 -6.530 1.00 88.75 95 MET A CA 1
ATOM 689 C C . MET A 1 95 ? 9.296 3.737 -6.980 1.00 88.75 95 MET A C 1
ATOM 691 O O . MET A 1 95 ? 9.595 3.749 -8.175 1.00 88.75 95 MET A O 1
ATOM 695 N N . SER A 1 96 ? 10.162 3.344 -6.043 1.00 89.75 96 SER A N 1
ATOM 696 C CA . SER A 1 96 ? 11.535 2.924 -6.345 1.00 89.75 96 SER A CA 1
ATOM 697 C C . SER A 1 96 ? 11.588 1.643 -7.187 1.00 89.75 96 SER A C 1
ATOM 699 O O . SER A 1 96 ? 12.454 1.512 -8.055 1.00 89.75 96 SER A O 1
ATOM 701 N N . ILE A 1 97 ? 10.664 0.703 -6.963 1.00 88.12 97 ILE A N 1
ATOM 702 C CA . ILE A 1 97 ? 10.488 -0.486 -7.810 1.00 88.12 97 ILE A CA 1
ATOM 703 C C . ILE A 1 97 ? 10.049 -0.063 -9.215 1.00 88.12 97 ILE A C 1
ATOM 705 O O . ILE A 1 97 ? 10.627 -0.530 -10.198 1.00 88.12 97 ILE A O 1
ATOM 709 N N . GLY A 1 98 ? 9.093 0.866 -9.315 1.00 86.31 98 GLY A N 1
ATOM 710 C CA . GLY A 1 98 ? 8.647 1.428 -10.591 1.00 86.31 98 GLY A CA 1
ATOM 711 C C . GLY A 1 98 ? 9.774 2.091 -11.383 1.00 86.31 98 GLY A C 1
ATOM 712 O O . GLY A 1 98 ? 9.882 1.890 -12.590 1.00 86.31 98 GLY A O 1
ATOM 713 N N . LEU A 1 99 ? 10.671 2.810 -10.708 1.00 87.12 99 LEU A N 1
ATOM 714 C CA . LEU A 1 99 ? 11.828 3.436 -11.346 1.00 87.12 99 LEU A CA 1
ATOM 715 C C . LEU A 1 99 ? 12.815 2.403 -11.917 1.00 87.12 99 LEU A C 1
ATOM 717 O O . LEU A 1 99 ? 13.297 2.569 -13.037 1.00 87.12 99 LEU A O 1
ATOM 721 N N . ARG A 1 100 ? 13.108 1.335 -11.162 1.00 86.00 100 ARG A N 1
ATOM 722 C CA . ARG A 1 100 ? 14.103 0.317 -11.549 1.00 86.00 100 ARG A CA 1
ATOM 723 C C . ARG A 1 100 ? 13.586 -0.703 -12.563 1.00 86.00 100 ARG A C 1
ATOM 725 O O . ARG A 1 100 ? 14.350 -1.148 -13.412 1.00 86.00 100 ARG A O 1
ATOM 732 N N . HIS A 1 101 ? 12.315 -1.086 -12.470 1.00 84.50 101 HIS A N 1
ATOM 733 C CA . HIS A 1 101 ? 11.752 -2.218 -13.218 1.00 84.50 101 HIS A CA 1
ATOM 734 C C . HIS A 1 101 ? 10.526 -1.865 -14.075 1.00 84.50 101 HIS A C 1
ATOM 736 O O . HIS A 1 101 ? 10.023 -2.722 -14.803 1.00 84.50 101 HIS A O 1
ATOM 742 N N . GLY A 1 102 ? 10.064 -0.614 -14.023 1.00 85.06 102 GLY A N 1
ATOM 743 C CA . GLY A 1 102 ? 8.929 -0.101 -14.787 1.00 85.06 102 GLY A CA 1
ATOM 744 C C . GLY A 1 102 ? 7.607 -0.086 -14.014 1.00 85.06 102 GLY A C 1
ATOM 745 O O . GLY A 1 102 ? 7.407 -0.826 -13.046 1.00 85.06 102 GLY A O 1
ATOM 746 N N . SER A 1 103 ? 6.677 0.753 -14.472 1.00 85.75 103 SER A N 1
ATOM 747 C CA . SER A 1 103 ? 5.349 0.959 -13.870 1.00 85.75 103 SER A CA 1
ATOM 748 C C . SER A 1 103 ? 4.501 -0.307 -13.812 1.00 85.75 103 SER A C 1
ATOM 750 O O . SER A 1 103 ? 3.741 -0.476 -12.864 1.00 85.75 103 SER A O 1
ATOM 752 N N . VAL A 1 104 ? 4.661 -1.237 -14.757 1.00 87.50 104 VAL A N 1
ATOM 753 C CA . VAL A 1 104 ? 3.922 -2.511 -14.751 1.00 87.50 104 VAL A CA 1
ATOM 754 C C . VAL A 1 104 ? 4.245 -3.327 -13.498 1.00 87.50 104 VAL A C 1
ATOM 756 O O . VAL A 1 104 ? 3.331 -3.802 -12.828 1.00 87.50 104 VAL A O 1
ATOM 759 N N . LEU A 1 105 ? 5.529 -3.447 -13.130 1.00 86.88 105 LEU A N 1
ATOM 760 C CA . LEU A 1 105 ? 5.910 -4.181 -11.921 1.00 86.88 105 LEU A CA 1
ATOM 761 C C . LEU A 1 105 ? 5.401 -3.475 -10.658 1.00 86.88 105 LEU A C 1
ATOM 763 O O . LEU A 1 105 ? 4.925 -4.136 -9.738 1.00 86.88 105 LEU A O 1
ATOM 767 N N . ARG A 1 106 ? 5.445 -2.136 -10.638 1.00 88.44 106 ARG A N 1
ATOM 768 C CA . ARG A 1 106 ? 4.855 -1.328 -9.559 1.00 88.44 106 ARG A CA 1
ATOM 769 C C . ARG A 1 106 ? 3.362 -1.614 -9.397 1.00 88.44 106 ARG A C 1
ATOM 771 O O . ARG A 1 106 ? 2.918 -1.841 -8.278 1.00 88.44 106 ARG A O 1
ATOM 778 N N . VAL A 1 107 ? 2.602 -1.669 -10.494 1.00 90.31 107 VAL A N 1
ATOM 779 C CA . VAL A 1 107 ? 1.168 -2.000 -10.454 1.00 90.31 107 VAL A CA 1
ATOM 780 C C . VAL A 1 107 ? 0.940 -3.370 -9.822 1.00 90.31 107 VAL A C 1
ATOM 782 O O . VAL A 1 107 ? 0.085 -3.470 -8.950 1.00 90.31 107 VAL A O 1
ATOM 785 N N . PHE A 1 108 ? 1.717 -4.396 -10.194 1.00 88.31 108 PHE A N 1
ATOM 786 C CA . PHE A 1 108 ? 1.600 -5.729 -9.587 1.00 88.31 108 PHE A CA 1
ATOM 787 C C . PHE A 1 108 ? 1.826 -5.719 -8.069 1.00 88.31 108 PHE A C 1
ATOM 789 O O . 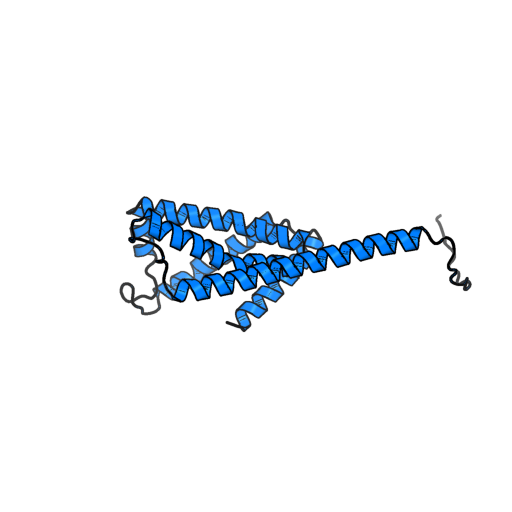PHE A 1 108 ? 1.078 -6.360 -7.335 1.00 88.31 108 PHE A O 1
ATOM 796 N N . VAL A 1 109 ? 2.832 -4.983 -7.594 1.00 86.12 109 VAL A N 1
ATOM 797 C CA . VAL A 1 109 ? 3.106 -4.845 -6.154 1.00 86.12 109 VAL A CA 1
ATOM 798 C C . VAL A 1 109 ? 1.951 -4.135 -5.442 1.00 86.12 109 VAL A C 1
ATOM 800 O O . VAL A 1 109 ? 1.537 -4.567 -4.370 1.00 86.12 109 VAL A O 1
ATOM 803 N N . GLU A 1 110 ? 1.379 -3.094 -6.051 1.00 87.62 110 GLU A N 1
ATOM 804 C CA . GLU A 1 110 ? 0.234 -2.379 -5.477 1.00 87.62 110 GLU A CA 1
ATOM 805 C C . GLU A 1 110 ? -1.026 -3.247 -5.394 1.00 87.62 110 GLU A C 1
ATOM 807 O O . GLU A 1 110 ? -1.703 -3.247 -4.368 1.00 87.62 110 GLU A O 1
ATOM 812 N N . ILE A 1 111 ? -1.337 -4.027 -6.434 1.00 89.88 111 ILE A N 1
ATOM 813 C CA . ILE A 1 111 ? -2.501 -4.928 -6.402 1.00 89.88 111 ILE A CA 1
ATOM 814 C C . ILE A 1 111 ? -2.288 -6.138 -5.485 1.00 89.88 111 ILE A C 1
ATOM 816 O O . ILE A 1 111 ? -3.267 -6.755 -5.082 1.00 89.88 111 ILE A O 1
ATOM 820 N N . ALA A 1 112 ? -1.040 -6.472 -5.134 1.00 89.69 112 ALA A N 1
ATOM 821 C CA . ALA A 1 112 ? -0.719 -7.517 -4.161 1.00 89.69 112 ALA A CA 1
ATOM 822 C C . ALA A 1 112 ? -0.892 -7.051 -2.706 1.00 89.69 112 ALA A C 1
ATOM 824 O O . ALA A 1 112 ? -0.957 -7.878 -1.800 1.00 89.69 112 ALA A O 1
ATOM 825 N N . ARG A 1 113 ? -0.975 -5.738 -2.456 1.00 88.75 113 ARG A N 1
ATOM 826 C CA . ARG A 1 113 ? -1.082 -5.162 -1.107 1.00 88.75 113 ARG A CA 1
ATOM 827 C C . ARG A 1 113 ? -2.241 -5.730 -0.273 1.00 88.75 113 ARG A C 1
ATOM 829 O O . ARG A 1 113 ? -1.993 -6.029 0.894 1.00 88.75 113 ARG A O 1
ATOM 836 N N . PRO A 1 114 ? -3.460 -5.935 -0.812 1.00 91.81 114 PRO A N 1
ATOM 837 C CA . PRO A 1 114 ? -4.547 -6.548 -0.052 1.00 91.81 114 PRO A CA 1
ATOM 838 C C . PRO A 1 114 ? -4.207 -7.952 0.462 1.00 91.81 114 PRO A C 1
ATOM 840 O O . PRO A 1 114 ? -4.660 -8.308 1.539 1.00 91.81 114 PRO A O 1
ATOM 843 N N . ALA A 1 115 ? -3.347 -8.710 -0.230 1.00 91.94 115 ALA A N 1
ATOM 844 C CA . ALA A 1 115 ? -2.898 -10.023 0.239 1.00 91.94 115 ALA A CA 1
ATOM 845 C C . ALA A 1 115 ? -2.109 -9.930 1.553 1.00 91.94 115 ALA A C 1
ATOM 847 O O . ALA A 1 115 ? -2.222 -10.796 2.417 1.00 91.94 115 ALA A O 1
ATOM 848 N N . LEU A 1 116 ? -1.312 -8.866 1.717 1.00 89.69 116 LEU A N 1
ATOM 849 C CA . LEU A 1 116 ? -0.571 -8.615 2.954 1.00 89.69 116 LEU A CA 1
ATOM 850 C C . LEU A 1 116 ? -1.511 -8.210 4.087 1.00 89.69 116 LEU A C 1
ATOM 852 O O . LEU A 1 116 ? -1.337 -8.676 5.208 1.00 89.69 116 LEU A O 1
ATOM 856 N N . VAL A 1 117 ? -2.501 -7.362 3.794 1.00 91.69 117 VAL A N 1
ATOM 857 C CA . VAL A 1 117 ? -3.518 -6.957 4.776 1.00 91.69 117 VAL A CA 1
ATOM 858 C C . VAL A 1 117 ? -4.303 -8.177 5.244 1.00 91.69 117 VAL A C 1
ATOM 860 O O . VAL A 1 117 ? -4.374 -8.414 6.443 1.00 91.69 117 VAL A O 1
ATOM 863 N N . TRP A 1 118 ? -4.762 -9.009 4.313 1.00 94.38 118 TRP A N 1
ATOM 864 C CA . TRP A 1 118 ? -5.457 -10.259 4.607 1.00 94.38 118 TRP A CA 1
ATOM 865 C C . TRP A 1 118 ? -4.615 -11.215 5.466 1.00 94.38 118 TRP A C 1
ATOM 867 O O . TRP A 1 118 ? -5.083 -11.750 6.468 1.00 94.38 118 TRP A O 1
ATOM 877 N N . ALA A 1 119 ? -3.324 -11.376 5.151 1.00 91.88 119 ALA A N 1
ATOM 878 C CA . ALA A 1 119 ? -2.426 -12.186 5.975 1.00 91.88 119 ALA A CA 1
ATOM 879 C C . ALA A 1 119 ? -2.284 -11.629 7.407 1.00 91.88 119 ALA A C 1
ATOM 881 O O . ALA A 1 119 ? -2.224 -12.396 8.372 1.00 91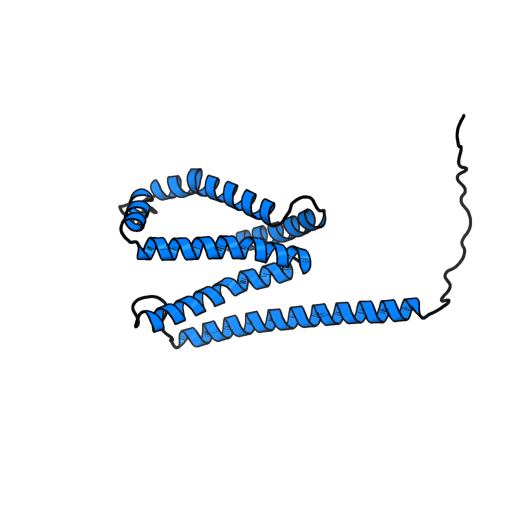.88 119 ALA A O 1
ATOM 882 N N . VAL A 1 120 ? -2.248 -10.300 7.560 1.00 91.81 120 VAL A N 1
ATOM 883 C CA . VAL A 1 120 ? -2.238 -9.633 8.870 1.00 91.81 120 VAL A CA 1
ATOM 884 C C . VAL A 1 120 ? -3.574 -9.803 9.592 1.00 91.81 120 VAL A C 1
ATOM 886 O O . VAL A 1 120 ? -3.565 -10.011 10.800 1.00 91.81 120 VAL A O 1
ATOM 889 N N . GLU A 1 121 ? -4.708 -9.769 8.894 1.00 92.38 121 GLU A N 1
ATOM 890 C CA . GLU A 1 121 ? -6.036 -10.001 9.474 1.00 92.38 121 GLU A CA 1
ATOM 891 C C . GLU A 1 121 ? -6.187 -11.437 9.984 1.00 92.38 121 GLU A C 1
ATOM 893 O O . GLU A 1 121 ? -6.645 -11.640 11.109 1.00 92.38 121 GLU A O 1
ATOM 898 N N . LEU A 1 122 ? -5.700 -12.426 9.236 1.00 92.81 122 LEU A N 1
ATOM 899 C CA . LEU A 1 122 ? -5.674 -13.819 9.679 1.00 92.81 122 LEU A CA 1
ATOM 900 C C . LEU A 1 122 ? -4.750 -14.013 10.898 1.00 92.81 122 LEU A C 1
ATOM 902 O O . LEU A 1 122 ? -5.082 -14.712 11.864 1.00 92.81 122 LEU A O 1
ATOM 906 N N . ALA A 1 123 ? -3.589 -13.350 10.901 1.00 92.00 123 ALA A N 1
ATOM 907 C CA . ALA A 1 123 ? -2.696 -13.335 12.058 1.00 92.00 123 ALA A CA 1
ATOM 908 C C . ALA A 1 123 ? -3.352 -12.644 13.267 1.00 92.00 123 ALA A C 1
ATOM 910 O O . ALA A 1 123 ? -3.278 -13.150 14.386 1.00 92.00 123 ALA A O 1
ATOM 911 N N . ALA A 1 124 ? -4.048 -11.526 13.056 1.00 91.44 124 ALA A N 1
ATOM 912 C CA . ALA A 1 124 ? -4.771 -10.818 14.103 1.00 91.44 124 ALA A CA 1
ATOM 913 C C . ALA A 1 124 ? -5.875 -11.694 14.706 1.00 91.44 124 ALA A C 1
ATOM 915 O O . ALA A 1 124 ? -6.016 -11.712 15.930 1.00 91.44 124 ALA A O 1
ATOM 916 N N . TRP A 1 125 ? -6.585 -12.486 13.897 1.00 93.25 125 TRP A N 1
ATOM 917 C CA . TRP A 1 125 ? -7.602 -13.426 14.375 1.00 93.25 125 TRP A CA 1
ATOM 918 C C . TRP A 1 125 ? -7.020 -14.466 15.326 1.00 93.25 125 TRP A C 1
ATOM 920 O O . TRP A 1 125 ? -7.505 -14.643 16.449 1.00 93.25 125 TRP A O 1
ATOM 930 N N . THR A 1 126 ? -5.930 -15.110 14.914 1.00 90.25 126 THR A N 1
ATOM 931 C CA . THR A 1 126 ? -5.275 -16.149 15.720 1.00 90.25 126 THR A CA 1
ATOM 932 C C . THR A 1 126 ? -4.652 -15.584 17.001 1.00 90.25 126 THR A C 1
ATOM 934 O O . THR A 1 126 ? -4.861 -16.137 18.082 1.00 90.25 126 THR A O 1
ATOM 937 N N . LEU A 1 127 ? -3.957 -14.445 16.917 1.00 90.94 127 LEU A N 1
ATOM 938 C CA . LEU A 1 127 ? -3.294 -13.801 18.057 1.00 90.94 127 LEU A CA 1
ATOM 939 C C . LEU A 1 127 ? -4.284 -13.186 19.054 1.00 90.94 127 LEU A C 1
ATOM 941 O O . LEU A 1 127 ? -4.044 -13.205 20.261 1.00 90.94 127 LEU A O 1
ATOM 945 N N . SER A 1 128 ? -5.408 -12.656 18.570 1.00 89.88 128 SER A N 1
ATOM 946 C CA . SER A 1 128 ? -6.431 -12.018 19.406 1.00 89.88 128 SER A CA 1
ATOM 947 C C . SER A 1 128 ? -7.471 -12.989 19.970 1.00 89.88 128 SER A C 1
ATOM 949 O O . SER A 1 128 ? -8.387 -12.551 20.667 1.00 89.88 128 SER A O 1
ATOM 951 N N . ARG A 1 129 ? -7.330 -14.296 19.696 1.00 90.00 129 ARG A N 1
ATOM 952 C CA . ARG A 1 129 ? -8.294 -15.347 20.068 1.00 90.00 129 ARG A CA 1
ATOM 953 C C . ARG A 1 129 ? -9.700 -15.069 19.524 1.00 90.00 129 ARG A C 1
ATOM 955 O O . ARG A 1 129 ? -10.689 -15.252 20.228 1.00 90.00 129 ARG A O 1
ATOM 962 N N . GLY A 1 130 ? -9.772 -14.614 18.276 1.00 88.25 130 GLY A N 1
ATOM 963 C CA . GLY A 1 130 ? -11.029 -14.372 17.574 1.00 88.25 130 GLY A CA 1
ATOM 964 C C . GLY A 1 130 ? -11.707 -13.038 17.883 1.00 88.25 130 GLY A C 1
ATOM 965 O O . GLY A 1 130 ? -12.917 -12.912 17.719 1.00 88.25 130 GLY A O 1
ATOM 966 N N . ARG A 1 131 ? -10.957 -12.042 18.369 1.00 87.81 131 ARG A N 1
ATOM 967 C CA . ARG A 1 131 ? -11.507 -10.716 18.691 1.00 87.81 131 ARG A CA 1
ATOM 968 C C . ARG A 1 131 ? -11.371 -9.710 17.546 1.00 87.81 131 ARG A C 1
ATOM 970 O O . ARG A 1 131 ? -12.218 -8.832 17.419 1.00 87.81 131 ARG A O 1
ATOM 977 N N . TYR A 1 132 ? -10.307 -9.810 16.756 1.00 87.88 132 TYR A N 1
ATOM 978 C CA . TYR A 1 132 ? -9.981 -8.894 15.661 1.00 87.88 132 TYR A CA 1
ATOM 979 C C . TYR A 1 132 ? -9.497 -9.677 14.446 1.00 87.88 132 TYR A C 1
ATOM 981 O O . TYR A 1 132 ? -8.858 -10.704 14.628 1.00 87.88 132 TYR A O 1
ATOM 989 N N . GLY A 1 133 ? -9.718 -9.157 13.239 1.00 88.75 133 GLY A N 1
ATOM 990 C CA . GLY A 1 133 ? -9.309 -9.814 11.996 1.00 88.75 133 GLY A CA 1
ATOM 991 C C . GLY A 1 133 ? -10.328 -10.832 11.488 1.00 88.75 133 GLY A C 1
ATOM 992 O O . GLY A 1 133 ? -11.434 -10.937 12.021 1.00 88.75 133 GLY A O 1
ATOM 993 N N . GLU A 1 134 ? -9.949 -11.563 10.447 1.00 91.38 134 GLU A N 1
ATOM 994 C CA . GLU A 1 134 ? -10.828 -12.496 9.746 1.00 91.38 134 GLU A CA 1
ATOM 995 C C . GLU A 1 134 ? -10.533 -13.954 10.152 1.00 91.38 134 GLU A C 1
ATOM 997 O O . GLU A 1 134 ? -9.366 -14.366 10.161 1.00 91.38 134 GLU A O 1
ATOM 1002 N N . PRO A 1 135 ? -11.555 -14.760 10.502 1.00 92.25 135 PRO A N 1
ATOM 1003 C CA . PRO A 1 135 ? -11.378 -16.192 10.697 1.00 92.25 135 PRO A CA 1
ATOM 1004 C C . PRO A 1 135 ? -11.062 -16.899 9.382 1.00 92.25 135 PRO A C 1
ATOM 1006 O O . PRO A 1 135 ? -11.624 -16.581 8.342 1.00 92.25 135 PRO A O 1
ATOM 1009 N N . TRP A 1 136 ? -10.272 -17.970 9.457 1.00 92.12 136 TRP A N 1
ATOM 1010 C CA . TRP A 1 136 ? -10.165 -18.894 8.332 1.00 92.12 136 TRP A CA 1
ATOM 1011 C C . TRP A 1 136 ? -11.522 -19.556 8.055 1.00 92.12 136 TRP A C 1
ATOM 1013 O O . TRP A 1 136 ? -12.001 -20.359 8.862 1.00 92.12 136 TRP A O 1
ATOM 1023 N N . ALA A 1 137 ? -12.120 -19.242 6.910 1.00 89.69 137 ALA A N 1
ATOM 1024 C CA . ALA A 1 137 ? -13.408 -19.762 6.469 1.00 89.69 137 ALA A CA 1
ATOM 1025 C C . ALA A 1 137 ? -13.305 -20.441 5.091 1.00 89.69 137 ALA A C 1
ATOM 1027 O O . ALA A 1 137 ? -12.251 -20.472 4.455 1.00 89.69 137 ALA A O 1
ATOM 1028 N N . GLY A 1 138 ? -14.421 -21.008 4.615 1.00 86.12 138 GLY A N 1
ATOM 1029 C CA . GLY A 1 138 ? -14.495 -21.588 3.268 1.00 86.12 138 GLY A CA 1
ATOM 1030 C C . GLY A 1 138 ? -14.172 -20.566 2.171 1.00 86.12 138 GLY A C 1
ATOM 1031 O O . GLY A 1 138 ? -13.449 -20.887 1.231 1.00 86.12 138 GLY A O 1
ATOM 1032 N N . GLU A 1 139 ? -14.617 -19.319 2.346 1.00 87.50 139 GLU A N 1
ATOM 1033 C CA . GLU A 1 139 ? -14.342 -18.206 1.426 1.00 87.50 139 GLU A CA 1
ATOM 1034 C C . GLU A 1 139 ? -12.852 -17.820 1.392 1.00 87.50 139 GLU A C 1
ATOM 1036 O O . GLU A 1 139 ? -12.331 -17.465 0.335 1.00 87.50 139 GLU A O 1
ATOM 1041 N N . SER A 1 140 ? -12.114 -18.018 2.491 1.00 92.25 140 SER A N 1
ATOM 1042 C CA . SER A 1 140 ? -10.670 -17.747 2.564 1.00 92.25 140 SER A CA 1
ATOM 1043 C C . SER A 1 140 ? -9.855 -18.623 1.596 1.00 92.25 140 SER A C 1
ATOM 1045 O O . SER A 1 140 ? -8.741 -18.275 1.204 1.00 92.25 140 SER A O 1
ATOM 1047 N N . CYS A 1 141 ? -10.415 -19.755 1.147 1.00 92.00 141 CYS A N 1
ATOM 1048 C CA . CYS A 1 141 ? -9.811 -20.579 0.098 1.00 92.00 141 CYS A CA 1
ATOM 1049 C C . CYS A 1 141 ? -9.905 -19.916 -1.288 1.00 92.00 141 CYS A C 1
ATOM 1051 O O . CYS A 1 141 ? -8.979 -20.054 -2.092 1.00 92.00 141 CYS A O 1
ATOM 1053 N N . LEU A 1 142 ? -10.990 -19.182 -1.569 1.00 93.44 142 LEU A N 1
ATOM 1054 C CA . LEU A 1 142 ? -11.138 -18.402 -2.800 1.00 93.44 142 LEU A CA 1
ATOM 1055 C C . LEU A 1 142 ? -10.160 -17.223 -2.809 1.00 93.44 142 LEU A C 1
ATOM 1057 O O . LEU A 1 142 ? -9.502 -16.979 -3.820 1.00 93.44 142 LEU A O 1
ATOM 1061 N N . GLU A 1 143 ? -10.017 -16.540 -1.675 1.00 93.69 143 GLU A N 1
ATOM 1062 C CA . GLU A 1 143 ? -9.065 -15.437 -1.502 1.00 93.69 143 GLU A CA 1
ATOM 1063 C C . GLU A 1 143 ? -7.623 -15.908 -1.679 1.00 93.69 143 GLU A C 1
ATOM 1065 O O . GLU A 1 143 ? -6.879 -15.340 -2.484 1.00 93.69 143 GLU A O 1
ATOM 1070 N N . LEU A 1 144 ? -7.246 -17.012 -1.021 1.00 93.75 144 LEU A N 1
ATOM 1071 C CA . 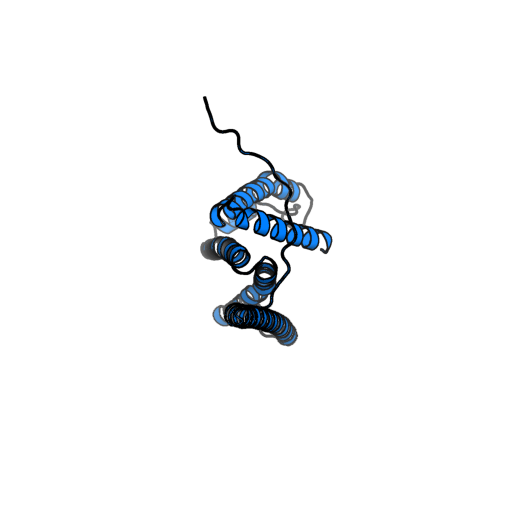LEU A 1 144 ? -5.932 -17.625 -1.198 1.00 93.75 144 LEU A CA 1
ATOM 1072 C C . LEU A 1 144 ? -5.685 -18.004 -2.665 1.00 93.75 144 LEU A C 1
ATOM 1074 O O . LEU A 1 144 ? -4.598 -17.758 -3.190 1.00 93.75 144 LEU A O 1
ATOM 1078 N N . GLY A 1 145 ? -6.688 -18.570 -3.343 1.00 94.56 145 GLY A N 1
ATOM 1079 C CA . GLY A 1 145 ? -6.620 -18.874 -4.771 1.00 94.56 145 GLY A CA 1
ATOM 1080 C C . GLY A 1 145 ? -6.386 -17.624 -5.625 1.00 94.56 145 GLY A C 1
ATOM 1081 O O . GLY A 1 145 ? -5.497 -17.616 -6.480 1.00 94.56 145 GLY A O 1
ATOM 1082 N N . GLY A 1 146 ? -7.124 -16.543 -5.359 1.00 93.50 146 GLY A N 1
ATOM 1083 C CA . GLY A 1 146 ? -6.977 -15.257 -6.042 1.00 93.50 146 GLY A CA 1
ATOM 1084 C C . GLY A 1 146 ? -5.586 -14.645 -5.861 1.00 93.50 146 GLY A C 1
ATOM 1085 O O . GLY A 1 146 ? -4.941 -14.261 -6.842 1.00 93.50 146 GLY A O 1
ATOM 1086 N N . PHE A 1 147 ? -5.073 -14.622 -4.628 1.00 93.62 147 PHE A N 1
ATOM 1087 C CA . PHE A 1 147 ? -3.715 -14.155 -4.348 1.00 93.62 147 PHE A CA 1
ATOM 1088 C C . PHE A 1 147 ? -2.649 -15.068 -4.963 1.00 93.62 147 PHE A C 1
ATOM 1090 O O . PHE A 1 147 ? -1.653 -14.573 -5.490 1.00 93.62 147 PHE A O 1
ATOM 1097 N N . GLY A 1 148 ? -2.872 -16.384 -4.978 1.00 93.50 148 GLY A N 1
ATOM 1098 C CA . GLY A 1 148 ? -1.998 -17.346 -5.647 1.00 93.50 148 GLY A CA 1
ATOM 1099 C C . GLY A 1 148 ? -1.872 -17.076 -7.147 1.00 93.50 148 GLY A C 1
ATOM 1100 O O . GLY A 1 148 ? -0.759 -17.024 -7.673 1.00 93.50 148 GLY A O 1
ATOM 1101 N N . ILE A 1 149 ? -2.992 -16.820 -7.831 1.00 94.25 149 ILE A N 1
ATOM 1102 C CA . ILE A 1 149 ? -3.007 -16.440 -9.253 1.00 94.25 149 ILE A CA 1
ATOM 1103 C C . ILE A 1 149 ? -2.259 -15.118 -9.472 1.00 94.25 149 ILE A C 1
ATOM 1105 O O . ILE A 1 149 ? -1.467 -15.006 -10.409 1.00 94.25 149 ILE A O 1
ATOM 1109 N N . LEU A 1 150 ? -2.464 -14.132 -8.596 1.00 91.69 150 LEU A N 1
ATOM 1110 C CA . LEU A 1 150 ? -1.792 -12.833 -8.667 1.00 91.69 150 LEU A CA 1
ATOM 1111 C C . LEU A 1 150 ? -0.266 -12.977 -8.544 1.00 91.69 150 LEU A C 1
ATOM 1113 O O . LEU A 1 150 ? 0.478 -12.443 -9.373 1.00 91.69 150 LEU A O 1
ATOM 1117 N N . LEU A 1 151 ? 0.204 -13.738 -7.553 1.00 89.94 151 LEU A N 1
ATOM 1118 C CA . LEU A 1 151 ? 1.629 -14.001 -7.332 1.00 89.94 151 LEU A CA 1
ATOM 1119 C C . LEU A 1 151 ? 2.246 -14.824 -8.468 1.00 89.94 151 LEU A C 1
ATOM 1121 O O . LEU A 1 151 ? 3.367 -14.539 -8.893 1.00 89.94 151 LEU A O 1
ATOM 1125 N N . LEU A 1 152 ? 1.512 -15.802 -9.007 1.00 92.62 152 LEU A N 1
ATOM 1126 C CA . LEU A 1 152 ? 1.943 -16.567 -10.175 1.00 92.62 152 LEU A CA 1
ATOM 1127 C C . LEU A 1 152 ? 2.090 -15.665 -11.408 1.00 92.62 152 LEU A C 1
ATOM 1129 O O . LEU A 1 152 ? 3.104 -15.738 -12.102 1.00 92.62 152 LEU A O 1
ATOM 1133 N N . GLY A 1 153 ? 1.119 -14.783 -11.662 1.00 90.88 153 GLY A N 1
ATOM 1134 C CA . GLY A 1 153 ? 1.179 -13.814 -12.758 1.00 90.88 153 GLY A CA 1
ATOM 1135 C C . GLY A 1 153 ? 2.402 -12.900 -12.654 1.00 90.88 153 GLY A C 1
ATOM 1136 O O . GLY A 1 153 ? 3.132 -12.718 -13.631 1.00 90.88 153 GLY A O 1
ATOM 1137 N N . LEU A 1 154 ? 2.688 -12.404 -11.449 1.00 89.75 154 LEU A N 1
ATOM 1138 C CA . LEU A 1 154 ? 3.889 -11.625 -11.154 1.00 89.75 154 LEU A CA 1
ATOM 1139 C C . LEU A 1 154 ? 5.179 -12.430 -11.402 1.00 89.75 154 LEU A C 1
ATOM 1141 O O . LEU A 1 154 ? 6.102 -11.937 -12.055 1.00 89.75 154 LEU A O 1
ATOM 1145 N N . ALA A 1 155 ? 5.246 -13.679 -10.935 1.00 90.00 155 ALA A N 1
ATOM 1146 C CA . ALA A 1 155 ? 6.409 -14.544 -11.129 1.00 90.00 155 ALA A CA 1
ATOM 1147 C C . ALA A 1 155 ? 6.681 -14.822 -12.618 1.00 90.00 155 ALA A C 1
ATOM 1149 O O . ALA A 1 155 ? 7.825 -14.728 -13.074 1.00 90.00 155 ALA A O 1
ATOM 1150 N N . LEU A 1 156 ? 5.630 -15.105 -13.395 1.00 92.69 156 LEU A N 1
ATOM 1151 C CA . LEU A 1 156 ? 5.721 -15.307 -14.842 1.00 92.69 156 LEU A CA 1
ATOM 1152 C C . LEU A 1 156 ? 6.163 -14.032 -15.570 1.00 92.69 156 LEU A C 1
ATOM 1154 O O . LEU A 1 156 ? 7.027 -14.104 -16.446 1.00 92.69 156 LEU A O 1
ATOM 1158 N N . TYR A 1 157 ? 5.634 -12.869 -15.179 1.00 89.69 157 TYR A N 1
ATOM 1159 C CA . TYR A 1 157 ? 6.043 -11.578 -15.732 1.00 89.69 157 TYR A CA 1
ATOM 1160 C C . TYR A 1 157 ? 7.538 -11.313 -15.506 1.00 89.69 157 TYR A C 1
ATOM 1162 O O . TYR A 1 157 ? 8.267 -10.984 -16.446 1.00 89.69 157 TYR A O 1
ATOM 1170 N N . VAL A 1 158 ? 8.017 -11.510 -14.274 1.00 88.81 158 VAL A N 1
ATOM 1171 C CA . VAL A 1 158 ? 9.432 -11.322 -13.923 1.00 88.81 158 VAL A CA 1
ATOM 1172 C C . VAL A 1 158 ? 10.319 -12.306 -14.683 1.00 88.81 158 VAL A C 1
ATOM 1174 O O . VAL A 1 158 ? 11.350 -11.900 -15.221 1.00 88.81 158 VAL A O 1
ATOM 1177 N N . ARG A 1 159 ? 9.922 -13.579 -14.786 1.00 91.50 159 ARG A N 1
ATOM 1178 C CA . ARG A 1 159 ? 10.662 -14.581 -15.567 1.00 91.50 159 ARG A CA 1
ATOM 1179 C C . ARG A 1 159 ? 10.791 -14.163 -17.033 1.00 91.50 159 ARG A C 1
ATOM 1181 O O . ARG A 1 159 ? 11.906 -14.092 -17.541 1.00 91.50 159 ARG A O 1
ATOM 1188 N N . GLY A 1 160 ? 9.685 -13.793 -17.677 1.00 90.81 160 GLY A N 1
ATOM 1189 C CA . GLY A 1 160 ? 9.693 -13.347 -19.073 1.00 90.81 160 GLY A CA 1
ATOM 1190 C C . GLY A 1 160 ? 10.475 -12.045 -19.296 1.00 90.81 160 GLY A C 1
ATOM 1191 O O . GLY A 1 160 ? 11.063 -11.836 -20.356 1.00 90.81 160 GLY A O 1
ATOM 1192 N N . ALA A 1 161 ? 10.526 -11.145 -18.309 1.00 87.06 161 ALA A N 1
ATOM 1193 C CA . ALA A 1 161 ? 11.398 -9.970 -18.365 1.00 87.06 161 ALA A CA 1
ATOM 1194 C C . ALA A 1 161 ? 12.890 -10.354 -18.311 1.00 87.06 161 ALA A C 1
ATOM 1196 O O . ALA A 1 161 ? 13.686 -9.814 -19.079 1.00 87.06 161 ALA A O 1
ATOM 1197 N N . ARG A 1 162 ? 13.264 -11.316 -17.456 1.00 86.38 162 ARG A N 1
ATOM 1198 C CA . ARG A 1 162 ? 14.648 -11.811 -17.337 1.00 86.38 162 ARG A CA 1
ATOM 1199 C C . ARG A 1 162 ? 15.106 -12.544 -18.595 1.00 86.38 162 ARG A C 1
ATOM 1201 O O . ARG A 1 162 ? 16.224 -12.317 -19.039 1.00 86.38 162 ARG A O 1
ATOM 1208 N N . GLU A 1 163 ? 14.245 -13.365 -19.190 1.00 91.19 163 GLU A N 1
ATOM 1209 C CA . GLU A 1 163 ? 14.542 -14.083 -20.439 1.00 91.19 163 GLU A CA 1
ATOM 1210 C C . GLU A 1 163 ? 14.796 -13.116 -21.604 1.00 91.19 163 GLU A C 1
ATOM 1212 O O . GLU A 1 163 ? 15.791 -13.257 -22.312 1.00 91.19 163 GLU A O 1
ATOM 1217 N N . ARG A 1 164 ? 13.968 -12.071 -21.757 1.00 87.12 164 ARG A N 1
ATOM 1218 C CA . ARG A 1 164 ? 14.183 -11.020 -22.770 1.00 87.12 164 ARG A CA 1
ATOM 1219 C C . ARG A 1 164 ? 15.491 -10.259 -22.556 1.00 87.12 164 ARG A C 1
ATOM 1221 O O . ARG A 1 164 ? 16.199 -9.986 -23.520 1.00 87.12 164 ARG A O 1
ATOM 1228 N N . ALA A 1 165 ? 15.825 -9.943 -21.305 1.00 84.44 165 ALA A N 1
ATOM 1229 C CA . ALA A 1 165 ? 17.095 -9.302 -20.977 1.00 84.44 165 ALA A CA 1
ATOM 1230 C C . ALA A 1 165 ? 18.297 -10.211 -21.299 1.00 84.44 165 ALA A C 1
ATOM 1232 O O . ALA A 1 165 ? 19.274 -9.749 -21.882 1.00 84.44 165 ALA A O 1
ATOM 1233 N N . ALA A 1 166 ? 18.213 -11.506 -20.977 1.00 86.44 166 ALA A N 1
ATOM 1234 C CA . ALA A 1 166 ? 19.266 -12.477 -21.273 1.00 86.44 166 ALA A CA 1
ATOM 1235 C C . ALA A 1 166 ? 19.459 -12.678 -22.786 1.00 86.44 166 ALA A C 1
ATOM 1237 O O . ALA A 1 166 ? 20.593 -12.696 -23.260 1.00 86.44 166 ALA A O 1
ATOM 1238 N N . ALA A 1 167 ? 18.366 -12.758 -23.550 1.00 89.00 167 ALA A N 1
ATOM 1239 C CA . ALA A 1 167 ? 18.409 -12.853 -25.007 1.00 89.00 167 ALA A CA 1
ATOM 1240 C C . ALA A 1 167 ? 19.025 -11.602 -25.655 1.00 89.00 167 ALA A C 1
ATOM 1242 O O . ALA A 1 167 ? 19.822 -11.730 -26.579 1.00 89.00 167 ALA A O 1
ATOM 1243 N N . ALA A 1 168 ? 18.719 -10.401 -25.150 1.00 84.81 168 ALA A N 1
ATOM 1244 C CA . ALA A 1 168 ? 19.314 -9.157 -25.642 1.00 84.81 168 ALA A CA 1
ATOM 1245 C C . ALA A 1 168 ? 20.828 -9.084 -25.376 1.00 84.81 168 ALA A C 1
ATOM 1247 O O . ALA A 1 168 ? 21.584 -8.650 -26.240 1.00 84.81 168 ALA A O 1
ATOM 1248 N N . LEU A 1 169 ? 21.285 -9.550 -24.209 1.00 82.69 169 LEU A N 1
ATOM 1249 C CA . LEU A 1 169 ? 22.713 -9.625 -23.882 1.00 82.69 169 LEU A CA 1
ATOM 1250 C C . LEU A 1 169 ? 23.440 -10.694 -24.711 1.00 82.69 169 LEU A C 1
ATOM 1252 O O . LEU A 1 169 ? 24.545 -10.448 -25.186 1.00 82.69 169 LEU A O 1
ATOM 1256 N N . GLY A 1 170 ? 22.816 -11.857 -24.924 1.00 78.56 170 GLY A N 1
ATOM 1257 C CA . GLY A 1 170 ? 23.353 -12.914 -25.785 1.00 78.56 170 GLY A CA 1
ATOM 1258 C C . GLY A 1 170 ? 23.409 -12.510 -27.263 1.00 78.56 170 GLY A C 1
ATOM 1259 O O . GLY A 1 170 ? 24.387 -12.810 -27.941 1.00 78.56 170 GLY A O 1
ATOM 1260 N N . GLY A 1 171 ? 22.402 -11.776 -27.746 1.00 65.06 171 GLY A N 1
ATOM 1261 C CA . GLY A 1 171 ? 22.370 -11.201 -29.092 1.00 65.06 171 GLY A CA 1
ATOM 1262 C C . GLY A 1 171 ? 23.391 -10.077 -29.282 1.00 65.06 171 GLY A C 1
ATOM 1263 O O . GLY A 1 171 ? 24.112 -10.082 -30.271 1.00 65.06 171 GLY A O 1
ATOM 1264 N N . GLY A 1 172 ? 23.536 -9.174 -28.306 1.00 58.16 172 GLY A N 1
ATOM 1265 C CA . GLY A 1 172 ? 24.557 -8.119 -28.339 1.00 58.16 172 GLY A CA 1
ATOM 1266 C C . GLY A 1 172 ? 25.991 -8.657 -28.259 1.00 58.16 172 GLY A C 1
ATOM 1267 O O . GLY A 1 172 ? 26.889 -8.118 -28.901 1.00 58.16 172 GLY A O 1
ATOM 1268 N N . ALA A 1 173 ? 26.209 -9.760 -27.536 1.00 55.22 173 ALA A N 1
ATOM 1269 C CA . ALA A 1 173 ? 27.485 -10.473 -27.543 1.00 55.22 173 ALA A CA 1
ATOM 1270 C C . ALA A 1 173 ? 27.756 -11.175 -28.887 1.00 55.22 173 ALA A C 1
ATOM 1272 O O . ALA A 1 173 ? 28.902 -11.211 -29.325 1.00 55.22 173 ALA A O 1
ATOM 1273 N N . ALA A 1 174 ? 26.724 -11.692 -29.563 1.00 51.19 174 ALA A N 1
ATOM 1274 C CA . ALA A 1 174 ? 26.854 -12.261 -30.904 1.00 51.19 174 ALA A CA 1
ATOM 1275 C C . ALA A 1 174 ? 27.121 -11.183 -31.973 1.00 51.19 174 ALA A C 1
ATOM 1277 O O . ALA A 1 174 ? 27.943 -11.396 -32.859 1.00 51.19 174 ALA A O 1
ATOM 1278 N N . GLU A 1 175 ? 26.499 -10.007 -31.862 1.00 50.12 175 GLU A N 1
ATOM 1279 C CA . GLU A 1 175 ? 26.695 -8.878 -32.783 1.00 50.12 175 GLU A CA 1
ATOM 1280 C C . GLU A 1 175 ? 28.077 -8.217 -32.615 1.00 50.12 175 GLU A C 1
ATOM 1282 O O . GLU A 1 175 ? 28.682 -7.795 -33.596 1.00 50.12 175 GLU A O 1
ATOM 1287 N N . GLY A 1 176 ? 28.642 -8.219 -31.400 1.00 49.03 176 GLY A N 1
ATOM 1288 C CA . GLY A 1 176 ? 30.029 -7.805 -31.143 1.00 49.03 176 GLY A CA 1
ATOM 1289 C C . GLY A 1 176 ? 31.102 -8.829 -31.546 1.00 49.03 176 GLY A C 1
ATOM 1290 O O . GLY A 1 176 ? 32.278 -8.475 -31.617 1.00 49.03 176 GLY A O 1
ATOM 1291 N N . LEU A 1 177 ? 30.720 -10.085 -31.815 1.00 45.47 177 LEU A N 1
ATOM 1292 C CA . LEU A 1 177 ? 31.628 -11.176 -32.201 1.00 45.47 177 LEU A CA 1
ATOM 1293 C C . LEU A 1 177 ? 31.577 -11.506 -33.705 1.00 45.47 177 LEU A C 1
ATOM 1295 O O . LEU A 1 177 ? 32.330 -12.363 -34.164 1.00 45.47 177 LEU A O 1
ATOM 1299 N N . LEU A 1 178 ? 30.723 -10.833 -34.482 1.00 45.88 178 LEU A N 1
ATOM 1300 C CA . LEU A 1 178 ? 30.730 -10.891 -35.944 1.00 45.88 178 LEU A CA 1
ATOM 1301 C C . LEU A 1 178 ? 31.537 -9.710 -36.513 1.00 45.88 178 LEU A C 1
ATOM 1303 O O . LEU A 1 178 ? 30.972 -8.640 -36.752 1.00 45.88 178 LEU A O 1
ATOM 1307 N N . PRO A 1 179 ? 32.852 -9.860 -36.773 1.00 47.59 179 PRO A N 1
ATOM 1308 C CA . PRO A 1 179 ? 33.575 -8.876 -37.558 1.00 47.59 179 PRO A CA 1
ATOM 1309 C C . PRO A 1 179 ? 33.049 -8.921 -38.999 1.00 47.59 179 PRO A C 1
ATOM 1311 O O . PRO A 1 179 ? 33.249 -9.897 -39.716 1.00 47.59 179 PRO A O 1
ATOM 1314 N N . GLY A 1 180 ? 32.385 -7.848 -39.427 1.00 51.97 180 GLY A N 1
ATOM 1315 C CA . GLY A 1 180 ? 32.105 -7.593 -40.839 1.00 51.97 180 GLY A CA 1
ATOM 1316 C C . GLY A 1 180 ? 30.846 -8.262 -41.393 1.00 51.97 180 GLY A C 1
ATOM 1317 O O . GLY A 1 180 ? 30.920 -9.198 -42.181 1.00 51.97 180 GLY A O 1
ATOM 1318 N N . ALA A 1 181 ? 29.681 -7.687 -41.104 1.00 42.94 181 ALA A N 1
ATOM 1319 C CA . ALA A 1 181 ? 28.563 -7.715 -42.044 1.00 42.94 181 ALA A CA 1
ATOM 1320 C C . ALA A 1 181 ? 28.383 -6.289 -42.570 1.00 42.94 181 ALA A C 1
ATOM 1322 O O . ALA A 1 181 ? 27.783 -5.435 -41.920 1.00 42.94 181 ALA A O 1
ATOM 1323 N N . GLY A 1 182 ? 29.027 -6.016 -43.706 1.00 45.09 182 GLY A N 1
ATOM 1324 C CA . GLY A 1 182 ? 29.103 -4.690 -44.301 1.00 45.09 182 GLY A CA 1
ATOM 1325 C C . GLY A 1 182 ? 27.732 -4.062 -44.547 1.00 45.09 182 GLY A C 1
ATOM 1326 O O . GLY A 1 182 ? 26.780 -4.720 -44.968 1.00 45.09 182 GLY A O 1
ATOM 1327 N N . ARG A 1 183 ? 27.664 -2.746 -44.346 1.00 35.31 183 ARG A N 1
ATOM 1328 C CA . ARG A 1 183 ? 26.684 -1.890 -45.011 1.00 35.31 183 ARG A CA 1
ATOM 1329 C C . ARG A 1 183 ? 27.413 -0.761 -45.742 1.00 35.31 183 ARG A C 1
ATOM 1331 O O . ARG A 1 183 ? 28.483 -0.358 -45.294 1.00 35.31 183 ARG A O 1
ATOM 1338 N N . PRO A 1 184 ? 26.867 -0.324 -46.888 1.00 40.38 184 PRO A N 1
ATOM 1339 C CA . PRO A 1 184 ? 27.618 0.268 -47.973 1.00 40.38 184 PRO A CA 1
ATOM 1340 C C . PRO A 1 184 ? 27.919 1.734 -47.723 1.00 40.38 184 PRO A C 1
ATOM 1342 O O . PRO A 1 184 ? 27.139 2.476 -47.126 1.00 40.38 184 PRO A O 1
ATOM 1345 N N . GLU A 1 185 ? 29.049 2.130 -48.276 1.00 41.81 185 GLU A N 1
ATOM 1346 C CA . GLU A 1 185 ? 29.497 3.499 -48.403 1.00 41.81 185 GLU A CA 1
ATOM 1347 C C . GLU A 1 185 ? 28.606 4.210 -49.426 1.00 41.81 185 GLU A C 1
ATOM 1349 O O . GLU A 1 185 ? 28.625 3.898 -50.618 1.00 41.81 185 GLU A O 1
ATOM 1354 N N . HIS A 1 186 ? 27.813 5.173 -48.964 1.00 40.88 186 HIS A N 1
ATOM 1355 C CA . HIS A 1 186 ? 27.193 6.166 -49.832 1.00 40.88 186 HIS A CA 1
ATOM 1356 C C . HIS A 1 186 ? 27.552 7.564 -49.332 1.00 40.88 186 HIS A C 1
ATOM 1358 O O . HIS A 1 186 ? 26.905 8.125 -48.455 1.00 40.88 186 HIS A O 1
ATOM 1364 N N . SER A 1 187 ? 28.658 8.050 -49.899 1.00 37.28 187 SER A N 1
ATOM 1365 C CA . SER A 1 187 ? 28.786 9.326 -50.610 1.00 37.28 187 SER A CA 1
ATOM 1366 C C . SER A 1 187 ? 28.187 10.580 -49.960 1.00 37.28 187 SER A C 1
ATOM 1368 O O . SER A 1 187 ? 26.985 10.813 -49.995 1.00 37.28 187 SER A O 1
ATOM 1370 N N . GLU A 1 188 ? 29.105 11.416 -49.476 1.00 39.81 188 GLU A N 1
ATOM 1371 C CA . GLU A 1 188 ? 29.194 12.864 -49.709 1.00 39.81 188 GLU A CA 1
ATOM 1372 C C . GLU A 1 188 ? 27.900 13.699 -49.738 1.00 39.81 188 GLU A C 1
ATOM 1374 O O . GLU A 1 188 ? 27.182 13.758 -50.733 1.00 39.81 188 GLU A O 1
ATOM 1379 N N . ALA A 1 189 ? 27.732 14.533 -48.711 1.00 39.34 189 ALA A N 1
ATOM 1380 C CA . ALA A 1 189 ? 27.244 15.897 -48.892 1.00 39.34 189 ALA A CA 1
ATOM 1381 C C . ALA A 1 189 ? 27.967 16.798 -47.885 1.00 39.34 189 ALA A C 1
ATOM 1383 O O . ALA A 1 189 ? 27.791 16.678 -46.672 1.00 39.34 189 ALA A O 1
ATOM 1384 N N . GLY A 1 190 ? 28.858 17.641 -48.406 1.00 37.88 190 GLY A N 1
ATOM 1385 C CA . GLY A 1 190 ? 29.712 18.516 -47.621 1.00 37.88 190 GLY A CA 1
ATOM 1386 C C . GLY A 1 190 ? 28.956 19.648 -46.931 1.00 37.88 190 GLY A C 1
ATOM 1387 O O . GLY A 1 190 ? 28.009 20.217 -47.469 1.00 37.88 190 GLY A O 1
ATOM 1388 N N . VAL A 1 191 ? 29.456 20.024 -45.757 1.00 48.12 191 VAL A N 1
ATOM 1389 C CA . VAL A 1 191 ? 29.260 21.351 -45.171 1.00 48.12 191 VAL A CA 1
ATOM 1390 C C . VAL A 1 191 ? 30.626 21.791 -44.632 1.00 48.12 191 VAL A C 1
ATOM 1392 O O . VAL A 1 191 ? 31.137 21.149 -43.712 1.00 48.12 191 VAL A O 1
ATOM 1395 N N . PRO A 1 192 ? 31.275 22.818 -45.209 1.00 47.94 192 PRO A N 1
ATOM 1396 C CA . PRO A 1 192 ? 32.565 23.279 -44.721 1.00 47.94 192 PRO A CA 1
ATOM 1397 C C . PRO A 1 192 ? 32.412 24.034 -43.398 1.00 47.94 192 PRO A C 1
ATOM 1399 O O . PRO A 1 192 ? 31.587 24.935 -43.254 1.00 47.94 192 PRO A O 1
ATOM 1402 N N . ALA A 1 193 ? 33.255 23.656 -42.442 1.00 42.22 193 ALA A N 1
ATOM 1403 C CA . ALA A 1 193 ? 33.459 24.350 -41.185 1.00 42.22 193 ALA A CA 1
ATOM 1404 C C . ALA A 1 193 ? 34.192 25.680 -41.426 1.00 42.22 193 ALA A C 1
ATOM 1406 O O . ALA A 1 193 ? 35.335 25.693 -41.877 1.00 42.22 193 ALA A O 1
ATOM 1407 N N . THR A 1 194 ? 33.558 26.799 -41.085 1.00 52.16 194 THR A N 1
ATOM 1408 C CA . THR A 1 194 ? 34.249 28.072 -40.854 1.00 52.16 194 THR A CA 1
ATOM 1409 C C . THR A 1 194 ? 34.555 28.196 -39.365 1.00 52.16 194 THR A C 1
ATOM 1411 O O . THR A 1 194 ? 33.640 28.259 -38.544 1.00 52.16 194 THR A O 1
ATOM 1414 N N . ALA A 1 195 ? 35.842 28.210 -39.032 1.00 46.69 195 ALA A N 1
ATOM 1415 C CA . ALA A 1 195 ? 36.390 28.550 -37.719 1.00 46.69 195 ALA A CA 1
ATOM 1416 C C . ALA A 1 195 ? 37.101 29.932 -37.817 1.00 46.69 195 ALA A C 1
ATOM 1418 O O . ALA A 1 195 ? 37.165 30.488 -38.915 1.00 46.69 195 ALA A O 1
ATOM 1419 N N . PRO A 1 196 ? 37.550 30.542 -36.707 1.00 53.38 196 PRO A N 1
ATOM 1420 C CA . PRO A 1 196 ? 37.217 31.916 -36.339 1.00 53.38 196 PRO A CA 1
ATOM 1421 C C . PRO A 1 196 ? 38.277 32.955 -36.740 1.00 53.38 196 PRO A C 1
ATOM 1423 O O . PRO A 1 196 ? 39.433 32.616 -36.993 1.00 53.38 196 PRO A O 1
ATOM 1426 N N . GLY A 1 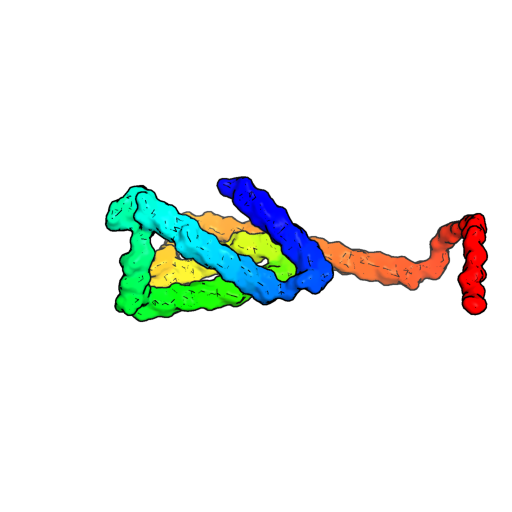197 ? 37.867 34.225 -36.720 1.00 45.88 197 GLY A N 1
ATOM 1427 C CA . GLY A 1 197 ? 38.719 35.416 -36.696 1.00 45.88 197 GLY A CA 1
ATOM 1428 C C . GLY A 1 197 ? 38.273 36.349 -35.579 1.00 45.88 197 GLY A C 1
ATOM 1429 O O . GLY A 1 197 ? 37.065 36.304 -35.247 1.00 45.88 197 GLY A O 1
#

Foldseek 3Di:
DVVVVVVVLVVLQVLLVCVLVVNDALLRVVVVVVVVVVVCCVPPVVVVQQPAQDDPVRGNDDPVVVVVVCVVDVVNVVVVVVVVVVCSVVRSVLSVCCNPPNSVLSVLVVVLVVVVVLVVLCVCCVVVVRPGHDHDDPVVVVVVVVSVVSVVVSVVVVVVVVVVVVVVVVVVVVVVVDDDPDDDDDDDDDDDDDDDD

Solvent-accessible surface area (backbone atoms only — not comparable to full-atom values): 11190 Å² total; per-residue (Å²): 111,68,67,61,52,51,52,52,54,51,48,43,51,50,50,38,55,42,41,76,70,66,74,50,53,49,62,59,49,49,50,54,49,53,50,51,51,50,48,46,38,63,72,47,50,49,55,50,32,45,72,37,76,35,89,43,96,59,10,58,39,50,66,72,55,54,53,52,54,41,73,72,30,69,67,55,41,50,53,52,50,53,51,50,50,50,50,65,51,48,53,35,51,43,46,48,45,15,67,77,68,34,44,69,56,28,50,53,55,60,72,46,46,62,57,56,52,50,54,48,24,40,48,36,11,66,75,52,74,71,75,40,62,46,75,93,47,81,66,51,54,56,52,52,48,53,49,48,52,52,53,48,52,50,53,52,52,54,50,56,52,50,52,53,52,50,50,50,52,54,48,52,54,50,61,74,67,52,86,79,79,84,78,82,90,77,78,88,82,90,77,88,84,84,79,88,133

Organism: Emiliania huxleyi (NCBI:txid2903)

Radius of gyration: 26.42 Å; Cα contacts (8 Å, |Δi|>4): 94; chains: 1; bounding box: 65×57×75 Å

Sequence (197 aa):
ALAARALQSAQFAFEERYMKAGRFSPLLQVGAEGAIESALCAALVLPLAHALPGSDHGRVEDVGDTLRSLGRSPTLCALVGVNWLSLAALNPLSMSIGLRHGSVLRVFVEIARPALVWAVELAAWTLSRGRYGEPWAGESCLELGGFGILLLGLALYVRGARERAAAALGGGAAEGLLPGAGRPEHSEAGVPATAPG

pLDDT: mean 84.23, std 15.49, range [35.31, 96.25]

Secondary structure (DSSP, 8-state):
-HHHHHHHHHHHHHHHHHHHTTSS-HHHHHHHHHHHHHHHIIIIIHHHHHHS--SBTTBS--HHHHHHHHHH-HHHHHHHHHHHHHHHHHHHHHHHHHHHH-HHHHHHHHHHHHHHHHHHHHHHHHHTTSSSS----HHHHHHHHHHHHHHHHHHHHHHHHHHHHHHHHHHHHHHTS--------------------